Protein AF-A0A841I0E8-F1 (afdb_monomer)

Sequence (229 aa):
MRTLATLFALLASLALAADLPSVRSLGFAPGGRYYAFEAYGHYDGSGFPFSAYHVVDVDRNAYVARLERGGQDWAQRSLQAVRAQTAREIAPVLARYRISGQQPGLRVYRQLPSPFADQPPGLQRVRASVRGQGLEVRLTPTSVPAAPCTFPETEMIPPGHTVRGLHLSAGGRTLQRDAQLPRWRNCAFGYRLEEVRVYGDRVAVLLRVYLPGFEGADRLPMVVTGRWR

Organism: NCBI:txid521158

Secondary structure (DSSP, 8-state):
---------------------EEEEEEEPGGGSEEEEEEEEE-TTT--EEEEEEEEETTTTEEEEEEEEESGGGTTS-HHHHHHHHHHHHHHHHHHTT--SS---EEEEE-PPPTT--SPPS-EEEEEEETTEEEEEEEEEEE-S-----TTTTTTSPTT---EEEEEEETTEEEEE-SS--GGGTT--EEEEEEEEEETTEEEEEEEEEE--SSS-EEEEEEEEEE--

Structure (mmCIF, N/CA/C/O backbone):
data_AF-A0A841I0E8-F1
#
_entry.id   AF-A0A841I0E8-F1
#
loop_
_atom_site.group_PDB
_atom_site.id
_atom_site.type_symbol
_atom_site.label_atom_id
_atom_site.label_alt_id
_atom_site.label_comp_id
_atom_site.label_asym_id
_atom_site.label_entity_id
_atom_site.label_seq_id
_atom_site.pdbx_PDB_ins_code
_atom_site.Cartn_x
_atom_site.Cartn_y
_atom_site.Cartn_z
_atom_site.occupancy
_atom_site.B_iso_or_equiv
_atom_site.auth_seq_id
_atom_site.auth_comp_id
_atom_site.auth_asym_id
_atom_site.auth_atom_id
_atom_site.pdbx_PDB_model_num
ATOM 1 N N . MET A 1 1 ? 40.222 33.335 -35.161 1.00 46.91 1 MET A N 1
ATOM 2 C CA . MET A 1 1 ? 38.996 32.502 -35.157 1.00 46.91 1 MET A CA 1
ATOM 3 C C . MET A 1 1 ? 39.338 31.139 -34.575 1.00 46.91 1 MET A C 1
ATOM 5 O O . MET A 1 1 ? 40.371 30.610 -34.956 1.00 46.91 1 MET A O 1
ATOM 9 N N . ARG A 1 2 ? 38.436 30.583 -33.750 1.00 49.56 2 ARG A N 1
ATOM 10 C CA . ARG A 1 2 ? 38.381 29.188 -33.255 1.00 49.56 2 ARG A CA 1
ATOM 11 C C . ARG A 1 2 ? 39.130 28.850 -31.960 1.00 49.56 2 ARG A C 1
ATOM 13 O O . ARG A 1 2 ? 40.100 28.112 -31.980 1.00 49.56 2 ARG A O 1
ATOM 20 N N . THR A 1 3 ? 38.536 29.243 -30.838 1.00 48.81 3 THR A N 1
ATOM 21 C CA . THR A 1 3 ? 38.559 28.458 -29.589 1.00 48.81 3 THR A CA 1
ATOM 22 C C . THR A 1 3 ? 37.215 28.613 -28.866 1.00 48.81 3 THR A C 1
ATOM 24 O O . THR A 1 3 ? 37.110 29.222 -27.812 1.00 48.81 3 THR A O 1
ATOM 27 N N . LEU A 1 4 ? 36.149 28.072 -29.462 1.00 55.34 4 LEU A N 1
ATOM 28 C CA . LEU A 1 4 ? 34.946 27.671 -28.725 1.00 55.34 4 LEU A CA 1
ATOM 29 C C . LEU A 1 4 ? 34.742 26.183 -29.013 1.00 55.34 4 LEU A C 1
ATOM 31 O O . LEU A 1 4 ? 34.115 25.816 -30.002 1.00 55.34 4 LEU A O 1
ATOM 35 N N . ALA A 1 5 ? 35.339 25.336 -28.182 1.00 53.09 5 ALA A N 1
ATOM 36 C CA . ALA A 1 5 ? 35.063 23.908 -28.155 1.00 53.09 5 ALA A CA 1
ATOM 37 C C . ALA A 1 5 ? 34.427 23.588 -26.797 1.00 53.09 5 ALA A C 1
ATOM 39 O O . ALA A 1 5 ? 35.104 23.330 -25.810 1.00 53.09 5 ALA A O 1
ATOM 40 N N . THR A 1 6 ? 33.101 23.737 -26.778 1.00 56.88 6 THR A N 1
ATOM 41 C CA . THR A 1 6 ? 32.167 22.780 -26.170 1.00 56.88 6 THR A CA 1
ATOM 42 C C . THR A 1 6 ? 32.494 22.286 -24.757 1.00 56.88 6 THR A C 1
ATOM 44 O O . THR A 1 6 ? 32.926 21.157 -24.539 1.00 56.88 6 THR A O 1
ATOM 47 N N . LEU A 1 7 ? 32.134 23.109 -23.770 1.00 54.44 7 LEU A N 1
ATOM 48 C CA . LEU A 1 7 ? 31.818 22.660 -22.415 1.00 54.44 7 LEU A CA 1
ATOM 49 C C . LEU A 1 7 ? 30.420 22.003 -22.430 1.00 54.44 7 LEU A C 1
ATOM 51 O O . LEU A 1 7 ? 29.418 22.648 -22.137 1.00 54.44 7 LEU A O 1
ATOM 55 N N . PHE A 1 8 ? 30.327 20.741 -22.850 1.00 55.38 8 PHE A N 1
ATOM 56 C CA . PHE A 1 8 ? 29.088 19.955 -22.754 1.00 55.38 8 PHE A CA 1
ATOM 57 C C . PHE A 1 8 ? 29.426 18.515 -22.362 1.00 55.38 8 PHE A C 1
ATOM 59 O O . PHE A 1 8 ? 29.281 17.582 -23.145 1.00 55.38 8 PHE A O 1
ATOM 66 N N . ALA A 1 9 ? 29.958 18.343 -21.153 1.00 51.97 9 ALA A N 1
ATOM 67 C CA . ALA A 1 9 ? 30.257 17.033 -20.595 1.00 51.97 9 ALA A CA 1
ATOM 68 C C . ALA A 1 9 ? 29.531 16.854 -19.255 1.00 51.97 9 ALA A C 1
ATOM 70 O O . ALA A 1 9 ? 29.849 17.505 -18.266 1.00 51.97 9 ALA A O 1
ATOM 71 N N . LEU A 1 10 ? 28.557 15.942 -19.291 1.00 49.91 10 LEU A N 1
ATOM 72 C CA . LEU A 1 10 ? 28.004 15.161 -18.186 1.00 49.91 10 LEU A CA 1
ATOM 73 C C . LEU A 1 10 ? 27.378 15.921 -17.005 1.00 49.91 10 LEU A C 1
ATOM 75 O O . LEU A 1 10 ? 27.845 15.863 -15.873 1.00 49.91 10 LEU A O 1
ATOM 79 N N . LEU A 1 11 ? 26.170 16.436 -17.230 1.00 44.44 11 LEU A N 1
ATOM 80 C CA . LEU A 1 11 ? 25.091 16.237 -16.257 1.00 44.44 11 LEU A CA 1
ATOM 81 C C . LEU A 1 11 ? 24.450 14.873 -16.548 1.00 44.44 11 LEU A C 1
ATOM 83 O O . LEU A 1 11 ? 23.337 14.791 -17.063 1.00 44.44 11 LEU A O 1
ATOM 87 N N . ALA A 1 12 ? 25.181 13.788 -16.265 1.00 46.69 12 ALA A N 1
ATOM 88 C CA . ALA A 1 12 ? 24.538 12.500 -16.055 1.00 46.69 12 ALA A CA 1
ATOM 89 C C . ALA A 1 12 ? 23.692 12.684 -14.796 1.00 46.69 12 ALA A C 1
ATOM 91 O O . ALA A 1 12 ? 24.201 12.676 -13.676 1.00 46.69 12 ALA A O 1
ATOM 92 N N . SER A 1 13 ? 22.408 12.977 -14.987 1.00 46.06 13 SER A N 1
ATOM 93 C CA . SER A 1 13 ? 21.452 12.816 -13.908 1.00 46.06 13 SER A CA 1
ATOM 94 C C . SER A 1 13 ? 21.625 11.377 -13.443 1.00 46.06 13 SER A C 1
ATOM 96 O O . SER A 1 13 ? 21.487 10.450 -14.237 1.00 46.06 13 SER A O 1
ATOM 98 N N . LEU A 1 14 ? 22.001 11.196 -12.177 1.00 46.53 14 LEU A N 1
ATOM 99 C CA . LEU A 1 14 ? 21.776 9.941 -11.479 1.00 46.53 14 LEU A CA 1
ATOM 100 C C . LEU A 1 14 ? 20.256 9.767 -11.474 1.00 46.53 14 LEU A C 1
ATOM 102 O O . LEU A 1 14 ? 19.566 10.215 -10.557 1.00 46.53 14 LEU A O 1
ATOM 106 N N . ALA A 1 15 ? 19.720 9.261 -12.581 1.00 49.47 15 ALA A N 1
ATOM 107 C CA . ALA A 1 15 ? 18.354 8.818 -12.660 1.00 49.47 15 ALA A CA 1
ATOM 108 C C . ALA A 1 15 ? 18.298 7.634 -11.702 1.00 49.47 15 ALA A C 1
ATOM 110 O O . ALA A 1 15 ? 18.772 6.550 -12.009 1.00 49.47 15 ALA A O 1
ATOM 111 N N . LEU A 1 16 ? 17.821 7.900 -10.487 1.00 55.78 16 LEU A N 1
ATOM 112 C CA . LEU A 1 16 ? 17.432 6.874 -9.532 1.00 55.78 16 LEU A CA 1
ATOM 113 C C . LEU A 1 16 ? 16.164 6.244 -10.092 1.00 55.78 16 LEU A C 1
ATOM 115 O O . LEU A 1 16 ? 15.046 6.629 -9.728 1.00 55.78 16 LEU A O 1
ATOM 119 N N . ALA A 1 17 ? 16.349 5.381 -11.074 1.00 62.41 17 ALA A N 1
ATOM 120 C CA . ALA A 1 17 ? 15.291 4.610 -11.659 1.00 62.41 17 ALA A CA 1
ATOM 121 C C . ALA A 1 17 ? 15.102 3.438 -10.686 1.00 62.41 17 ALA A C 1
ATOM 123 O O . ALA A 1 17 ? 15.961 2.611 -10.464 1.00 62.41 17 ALA A O 1
ATOM 124 N N . ALA A 1 18 ? 14.064 3.507 -9.875 1.00 85.06 18 ALA A N 1
ATOM 125 C CA . ALA A 1 18 ? 13.721 2.434 -8.958 1.00 85.06 18 ALA A CA 1
ATOM 126 C C . ALA A 1 18 ? 12.213 2.331 -8.999 1.00 85.06 18 ALA A C 1
ATOM 128 O O . ALA A 1 18 ? 11.536 3.351 -9.212 1.00 85.06 18 ALA A O 1
ATOM 129 N N . ASP A 1 19 ? 11.668 1.143 -8.767 1.00 91.12 19 ASP A N 1
ATOM 130 C CA . ASP A 1 19 ? 10.233 0.962 -8.844 1.00 91.12 19 ASP A CA 1
ATOM 131 C C . ASP A 1 19 ? 9.550 1.828 -7.788 1.00 91.12 19 ASP A C 1
ATOM 133 O O . ASP A 1 19 ? 9.591 1.580 -6.577 1.00 91.12 19 ASP A O 1
ATOM 137 N N . LEU A 1 20 ? 8.868 2.869 -8.269 1.00 92.94 20 LEU A N 1
ATOM 138 C CA . LEU A 1 20 ? 8.115 3.804 -7.447 1.00 92.94 20 LEU A CA 1
ATOM 139 C C . LEU A 1 20 ? 6.675 3.948 -7.959 1.00 92.94 20 LEU A C 1
ATOM 141 O O . LEU A 1 20 ? 6.290 5.006 -8.468 1.00 92.94 20 LEU A O 1
ATOM 145 N N . PRO A 1 21 ? 5.836 2.902 -7.810 1.00 95.00 21 PRO A N 1
ATOM 146 C CA . PRO A 1 21 ? 4.471 2.917 -8.322 1.00 95.00 21 PRO A CA 1
ATOM 147 C C . PRO A 1 21 ? 3.664 4.082 -7.741 1.00 95.00 21 PRO A C 1
ATOM 149 O O . PRO A 1 21 ? 3.643 4.291 -6.527 1.00 95.00 21 PRO A O 1
ATOM 152 N N . SER A 1 22 ? 2.915 4.804 -8.565 1.00 96.44 22 SER A N 1
ATOM 153 C CA . SER A 1 22 ? 1.874 5.705 -8.066 1.00 96.44 22 SER A CA 1
ATOM 154 C C . SER A 1 22 ? 0.743 4.903 -7.425 1.00 96.44 22 SER A C 1
ATOM 156 O O . SER A 1 22 ? 0.406 3.820 -7.898 1.00 96.44 22 SER A O 1
ATOM 158 N N . VAL A 1 23 ? 0.127 5.440 -6.368 1.00 97.69 23 VAL A N 1
ATOM 159 C CA . VAL A 1 23 ? -1.006 4.796 -5.688 1.00 97.69 23 VAL A CA 1
ATOM 160 C C . VAL A 1 23 ? -2.263 5.648 -5.792 1.00 97.69 23 VAL A C 1
ATOM 162 O O . VAL A 1 23 ? -2.266 6.843 -5.486 1.00 97.69 23 VAL A O 1
ATOM 165 N N . ARG A 1 24 ? -3.369 5.004 -6.165 1.00 97.75 24 ARG A N 1
ATOM 166 C CA . ARG A 1 24 ? -4.717 5.564 -6.101 1.00 97.75 24 ARG A CA 1
ATOM 167 C C . ARG A 1 24 ? -5.566 4.737 -5.147 1.00 97.75 24 ARG A C 1
ATOM 169 O O . ARG A 1 24 ? -5.889 3.589 -5.427 1.00 97.75 24 ARG A O 1
ATOM 176 N N . SER A 1 25 ? -5.978 5.338 -4.035 1.00 97.94 25 SER A N 1
ATOM 177 C CA . SER A 1 25 ? -6.990 4.741 -3.161 1.00 97.94 25 SER A CA 1
ATOM 178 C C . SER A 1 25 ? -8.347 4.694 -3.872 1.00 97.94 25 SER A C 1
ATOM 180 O O . SER A 1 25 ? -8.790 5.705 -4.420 1.00 97.94 25 SER A O 1
ATOM 182 N N . LEU A 1 26 ? -9.010 3.536 -3.842 1.00 98.44 26 LEU A N 1
ATOM 183 C CA . LEU A 1 26 ? -10.404 3.373 -4.272 1.00 98.44 26 LEU A CA 1
ATOM 184 C C . LEU A 1 26 ? -11.389 3.531 -3.102 1.00 98.44 26 LEU A C 1
ATOM 186 O O . LEU A 1 26 ? -12.600 3.541 -3.313 1.00 98.44 26 LEU A O 1
ATOM 190 N N . GLY A 1 27 ? -10.881 3.665 -1.876 1.00 98.38 27 GLY A N 1
ATOM 191 C CA . GLY A 1 27 ? -11.688 3.782 -0.671 1.00 98.38 27 GLY A CA 1
ATOM 192 C C . GLY A 1 27 ? -12.170 2.439 -0.125 1.00 98.38 27 GLY A C 1
ATOM 193 O O . GLY A 1 27 ? -11.608 1.376 -0.396 1.00 98.38 27 GLY A O 1
ATOM 194 N N . PHE A 1 28 ? -13.202 2.520 0.705 1.00 98.81 28 PHE A N 1
ATOM 195 C CA . PHE A 1 28 ? -13.777 1.415 1.453 1.00 98.81 28 PHE A CA 1
ATOM 196 C C . PHE A 1 28 ? -15.053 0.889 0.790 1.00 98.81 28 PHE A C 1
ATOM 198 O O . PHE A 1 28 ? -15.687 1.561 -0.020 1.00 98.81 28 PHE A O 1
ATOM 205 N N . ALA A 1 29 ? -15.462 -0.313 1.176 1.00 98.56 29 ALA A N 1
ATOM 206 C CA . ALA A 1 29 ? -16.832 -0.771 0.992 1.00 98.56 29 ALA A CA 1
ATOM 207 C C . ALA A 1 29 ? -17.757 -0.122 2.043 1.00 98.56 29 ALA A C 1
ATOM 209 O O . ALA A 1 29 ? -17.281 0.277 3.114 1.00 98.56 29 ALA A O 1
ATOM 210 N N . PRO A 1 30 ? -19.084 -0.066 1.815 1.00 97.94 30 PRO A N 1
ATOM 211 C CA . PRO A 1 30 ? -20.042 0.303 2.855 1.00 97.94 30 PRO A CA 1
ATOM 212 C C . PRO A 1 30 ? -19.810 -0.497 4.145 1.00 97.94 30 PRO A C 1
ATOM 214 O O . PRO A 1 30 ? -19.636 -1.715 4.107 1.00 97.94 30 PRO A O 1
ATOM 217 N N . GLY A 1 31 ? -19.763 0.193 5.286 1.00 96.06 31 GLY A N 1
ATOM 218 C CA . GLY A 1 31 ? -19.450 -0.415 6.586 1.00 96.06 31 GLY A CA 1
ATOM 219 C C . GLY A 1 31 ? -17.964 -0.724 6.830 1.00 96.06 31 GLY A C 1
ATOM 220 O O . GLY A 1 31 ? -17.614 -1.162 7.919 1.00 96.06 31 GLY A O 1
ATOM 221 N N . GLY A 1 32 ? -17.072 -0.478 5.864 1.00 98.00 32 GLY A N 1
ATOM 222 C CA . GLY A 1 32 ? -15.620 -0.518 6.069 1.00 98.00 32 GLY A CA 1
ATOM 223 C C . GLY A 1 32 ? -14.981 -1.906 6.066 1.00 98.00 32 GLY A C 1
ATOM 224 O O . GLY A 1 32 ? -13.792 -2.008 6.343 1.00 98.00 32 GLY A O 1
ATOM 225 N N . ARG A 1 33 ? -15.728 -2.973 5.749 1.00 98.25 33 ARG A N 1
ATOM 226 C CA . ARG A 1 33 ? -15.204 -4.353 5.762 1.00 98.25 33 ARG A CA 1
ATOM 227 C C . ARG A 1 33 ? -14.075 -4.583 4.755 1.00 98.25 33 ARG A C 1
ATOM 229 O O . ARG A 1 33 ? -13.172 -5.367 5.027 1.00 98.25 33 ARG A O 1
ATOM 236 N N . TYR A 1 34 ? -14.132 -3.913 3.608 1.00 98.88 34 TYR A N 1
ATOM 237 C CA . TYR A 1 34 ? -13.109 -4.008 2.572 1.00 98.88 34 TYR A CA 1
ATOM 238 C C . TYR A 1 34 ? -12.529 -2.635 2.255 1.00 98.88 34 TYR A C 1
ATOM 240 O O . TYR A 1 34 ? -13.233 -1.629 2.344 1.00 98.88 34 TYR A O 1
ATOM 248 N N . TYR A 1 35 ? -11.262 -2.615 1.860 1.00 98.88 35 TYR A N 1
ATOM 249 C CA . TYR A 1 35 ? -10.559 -1.455 1.324 1.00 98.88 35 TYR A CA 1
ATOM 250 C C . TYR A 1 35 ? -9.866 -1.849 0.023 1.00 98.88 35 TYR A C 1
ATOM 252 O O . TYR A 1 35 ? -9.417 -2.989 -0.115 1.00 98.88 35 TYR A O 1
ATOM 260 N N . ALA A 1 36 ? -9.766 -0.921 -0.923 1.00 98.81 36 ALA A N 1
ATOM 261 C CA . ALA A 1 36 ? -9.083 -1.172 -2.180 1.00 98.81 36 ALA A CA 1
ATOM 262 C C . ALA A 1 36 ? -8.190 -0.009 -2.612 1.00 98.81 36 ALA A C 1
ATOM 264 O O . ALA A 1 36 ? -8.452 1.164 -2.328 1.00 98.81 36 ALA A O 1
ATOM 265 N N . PHE A 1 37 ? -7.135 -0.352 -3.343 1.00 98.81 37 PHE A N 1
ATOM 266 C CA . PHE A 1 37 ? -6.245 0.604 -3.987 1.00 98.81 37 PHE A CA 1
ATOM 267 C C . PHE A 1 37 ? -5.699 0.034 -5.301 1.00 98.81 37 PHE A C 1
ATOM 269 O O . PHE A 1 37 ? -5.700 -1.177 -5.520 1.00 98.81 37 PHE A O 1
ATOM 276 N N . GLU A 1 38 ? -5.252 0.934 -6.166 1.00 98.75 38 GLU A N 1
ATOM 277 C CA . GLU A 1 38 ? -4.510 0.645 -7.386 1.00 98.75 38 GLU A CA 1
ATOM 278 C C . GLU A 1 38 ? -3.073 1.144 -7.205 1.00 98.75 38 GLU A C 1
ATOM 280 O O . GLU A 1 38 ? -2.877 2.287 -6.785 1.00 98.75 38 GLU A O 1
ATOM 285 N N . ALA A 1 39 ? -2.092 0.317 -7.547 1.00 98.38 39 ALA A N 1
ATOM 286 C CA . ALA A 1 39 ? -0.709 0.703 -7.786 1.00 98.38 39 ALA A CA 1
ATOM 287 C C . ALA A 1 39 ? -0.444 0.672 -9.296 1.00 98.38 39 ALA A C 1
ATOM 289 O O . ALA A 1 39 ? -0.868 -0.258 -9.974 1.00 98.38 39 ALA A O 1
ATOM 290 N N . TYR A 1 40 ? 0.208 1.684 -9.854 1.00 98.44 40 TYR A N 1
ATOM 291 C CA . TYR A 1 40 ? 0.447 1.754 -11.296 1.00 98.44 40 TYR A CA 1
ATOM 292 C C . TYR A 1 40 ? 1.688 2.581 -11.612 1.00 98.44 40 TYR A C 1
ATOM 294 O O . TYR A 1 40 ? 2.066 3.472 -10.849 1.00 98.44 40 TYR A O 1
ATOM 302 N N . GLY A 1 41 ? 2.293 2.334 -12.764 1.00 96.88 41 GLY A N 1
ATOM 303 C CA . GLY A 1 41 ? 3.497 3.037 -13.183 1.00 96.88 41 GLY A CA 1
ATOM 304 C C . GLY A 1 41 ? 4.168 2.340 -14.351 1.00 96.88 41 GLY A C 1
ATOM 305 O O . GLY A 1 41 ? 3.511 1.638 -15.117 1.00 96.88 41 GLY A O 1
ATOM 306 N N . HIS A 1 42 ? 5.470 2.546 -14.465 1.00 95.06 42 HIS A N 1
ATOM 307 C CA . HIS A 1 42 ? 6.331 1.783 -15.355 1.00 95.06 42 HIS A CA 1
ATOM 308 C C . HIS A 1 42 ? 7.344 1.051 -14.487 1.00 95.06 42 HIS A C 1
ATOM 310 O O . HIS A 1 42 ? 7.759 1.618 -13.475 1.00 95.06 42 HIS A O 1
ATOM 316 N N . TYR A 1 43 ? 7.689 -0.178 -14.861 1.00 91.69 43 TYR A N 1
ATOM 317 C CA . TYR A 1 43 ? 8.795 -0.864 -14.217 1.00 91.69 43 TYR A CA 1
ATOM 318 C C . TYR A 1 43 ? 10.094 -0.149 -14.538 1.00 91.69 43 TYR A C 1
ATOM 320 O O . TYR A 1 43 ? 10.322 0.289 -15.673 1.00 91.69 43 TYR A O 1
ATOM 328 N N . ASP A 1 44 ? 10.936 -0.087 -13.530 1.00 85.19 44 ASP A N 1
ATOM 329 C CA . ASP A 1 44 ? 12.306 0.338 -13.646 1.00 85.19 44 ASP A CA 1
ATOM 330 C C . ASP A 1 44 ? 13.098 -0.514 -14.660 1.00 85.19 44 ASP A C 1
ATOM 332 O O . ASP A 1 44 ? 12.753 -1.668 -14.942 1.00 85.19 44 ASP A O 1
ATOM 336 N N . GLY A 1 45 ? 14.116 0.091 -15.278 1.00 84.69 45 GLY A N 1
ATOM 337 C CA . GLY A 1 45 ? 14.987 -0.489 -16.305 1.00 84.69 45 GLY A CA 1
ATOM 338 C C . GLY A 1 45 ? 14.308 -0.757 -17.657 1.00 84.69 45 GLY A C 1
ATOM 339 O O . GLY A 1 45 ? 14.808 -0.358 -18.705 1.00 84.69 45 GLY A O 1
ATOM 340 N N . SER A 1 46 ? 13.143 -1.413 -17.663 1.00 88.25 46 SER A N 1
ATOM 341 C CA . SER A 1 46 ? 12.406 -1.769 -18.886 1.00 88.25 46 SER A CA 1
ATOM 342 C C . SER A 1 46 ? 11.507 -0.651 -19.416 1.00 88.25 46 SER A C 1
ATOM 344 O O . SER A 1 46 ? 11.212 -0.604 -20.611 1.00 88.25 46 SER A O 1
ATOM 346 N N . GLY A 1 47 ? 11.008 0.215 -18.529 1.00 91.69 47 GLY A N 1
ATOM 347 C CA . GLY A 1 47 ? 9.988 1.206 -18.861 1.00 91.69 47 GLY A CA 1
ATOM 348 C C . GLY A 1 47 ? 8.622 0.601 -19.204 1.00 91.69 47 GLY A C 1
ATOM 349 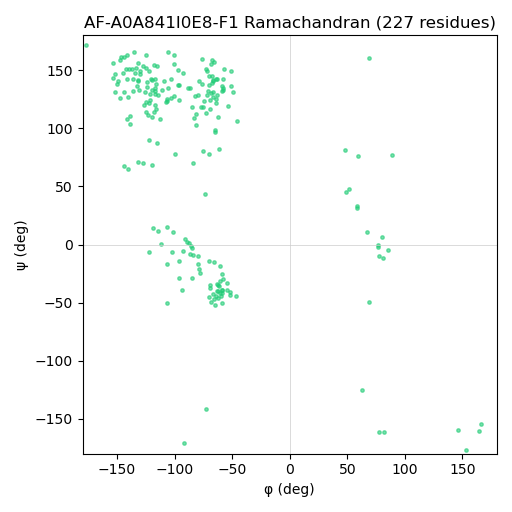O O . GLY A 1 47 ? 7.748 1.319 -19.692 1.00 91.69 47 GLY A O 1
ATOM 350 N N . PHE A 1 48 ? 8.396 -0.698 -18.970 1.00 95.94 48 PHE A N 1
ATOM 35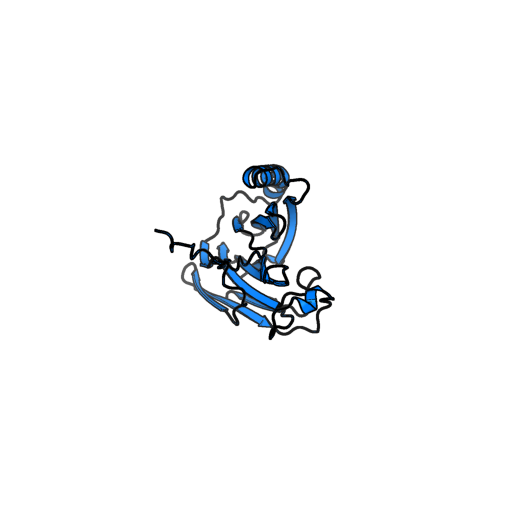1 C CA . PHE A 1 48 ? 7.129 -1.339 -19.315 1.00 95.94 48 PHE A CA 1
ATOM 352 C C . PHE A 1 48 ? 5.998 -0.884 -18.384 1.00 95.94 48 PHE A C 1
ATOM 354 O O . PHE A 1 48 ? 6.163 -0.899 -17.163 1.00 95.94 48 PHE A O 1
ATOM 361 N N . PRO A 1 49 ? 4.824 -0.504 -18.917 1.00 98.00 49 PRO A N 1
ATOM 362 C CA . PRO A 1 49 ? 3.710 -0.034 -18.101 1.00 98.00 49 PRO A CA 1
ATOM 363 C C . PRO A 1 49 ? 3.062 -1.175 -17.311 1.00 98.00 49 PRO A C 1
ATOM 365 O O . PRO A 1 49 ? 2.960 -2.300 -17.801 1.00 98.00 49 PRO A O 1
ATOM 368 N N . PHE A 1 50 ? 2.523 -0.866 -16.132 1.00 98.38 50 PHE A N 1
ATOM 369 C CA . PHE A 1 50 ? 1.702 -1.794 -15.353 1.00 98.38 50 PHE A CA 1
ATOM 370 C C . PHE A 1 50 ? 0.592 -1.095 -14.552 1.00 98.38 50 PHE A C 1
ATOM 372 O O . PHE A 1 50 ? 0.617 0.112 -14.284 1.00 98.38 50 PHE A O 1
ATOM 379 N N . SER A 1 51 ? -0.406 -1.883 -14.153 1.00 98.69 51 SER A N 1
ATOM 380 C CA . SER A 1 51 ? -1.479 -1.509 -13.231 1.00 98.69 51 SER A CA 1
ATOM 381 C C . SER A 1 51 ? -1.899 -2.726 -12.412 1.00 98.69 51 SER A C 1
ATOM 383 O O . SER A 1 51 ? -2.256 -3.762 -12.977 1.00 98.69 51 SER A O 1
ATOM 385 N N . ALA A 1 52 ? -1.882 -2.574 -11.091 1.00 98.62 52 ALA A N 1
ATOM 386 C CA . ALA A 1 52 ? -2.179 -3.594 -10.100 1.00 98.62 52 ALA A CA 1
ATOM 387 C C . ALA A 1 52 ? -3.283 -3.115 -9.150 1.00 98.62 52 ALA A C 1
ATOM 389 O O . ALA A 1 52 ? -3.154 -2.089 -8.485 1.00 98.62 52 ALA A O 1
ATOM 390 N N . TYR A 1 53 ? -4.379 -3.861 -9.063 1.00 98.81 53 TYR A N 1
ATOM 391 C CA . TYR A 1 53 ? -5.463 -3.622 -8.118 1.00 98.81 53 TYR A CA 1
ATOM 392 C C . TYR A 1 53 ? -5.388 -4.605 -6.962 1.00 98.81 53 TYR A C 1
ATOM 394 O O . TYR A 1 53 ? -5.139 -5.799 -7.143 1.00 98.81 53 TYR A O 1
ATOM 402 N N . HIS A 1 54 ? -5.701 -4.105 -5.772 1.00 98.75 54 HIS A N 1
ATOM 403 C CA . HIS A 1 54 ? -5.728 -4.887 -4.549 1.00 98.75 54 HIS A CA 1
ATOM 404 C C . HIS A 1 54 ? -7.017 -4.623 -3.776 1.00 98.75 54 HIS A C 1
ATOM 406 O O . HIS A 1 54 ? -7.417 -3.471 -3.602 1.00 98.75 54 HIS A O 1
ATOM 412 N N . VAL A 1 55 ? -7.630 -5.691 -3.264 1.00 98.81 55 VAL A N 1
ATOM 413 C CA . VAL A 1 55 ? -8.747 -5.631 -2.314 1.00 98.81 55 VAL A CA 1
ATOM 414 C C . VAL A 1 55 ? -8.329 -6.328 -1.029 1.00 98.81 55 VAL A C 1
ATOM 416 O O . VAL A 1 55 ? -7.785 -7.433 -1.067 1.00 98.81 55 VAL A O 1
ATOM 419 N N . VAL A 1 56 ? -8.592 -5.689 0.105 1.00 98.81 56 VAL A N 1
ATOM 420 C CA . VAL A 1 56 ? -8.163 -6.129 1.434 1.00 98.81 56 VAL A CA 1
ATOM 421 C C . VAL A 1 56 ? -9.370 -6.233 2.356 1.00 98.81 56 VAL A C 1
ATOM 423 O O . VAL A 1 56 ? -10.176 -5.307 2.419 1.00 98.81 56 VAL A O 1
ATOM 426 N N . ASP A 1 57 ? -9.499 -7.357 3.058 1.00 98.81 57 ASP A N 1
ATOM 427 C CA . ASP A 1 57 ? -10.374 -7.499 4.224 1.00 98.81 57 ASP A CA 1
ATOM 428 C C . ASP A 1 57 ? -9.739 -6.732 5.384 1.00 98.81 57 ASP A C 1
ATOM 430 O O . ASP A 1 57 ? -8.644 -7.065 5.848 1.00 98.81 57 ASP A O 1
ATOM 434 N N . VAL A 1 58 ? -10.415 -5.662 5.800 1.00 98.81 58 VAL A N 1
ATOM 435 C CA . VAL A 1 58 ? -9.858 -4.660 6.705 1.00 98.81 58 VAL A CA 1
ATOM 436 C C . VAL A 1 58 ? -9.590 -5.255 8.077 1.00 98.81 58 VAL A C 1
ATOM 438 O O . VAL A 1 58 ? -8.506 -5.055 8.616 1.00 98.81 58 VAL A O 1
ATOM 441 N N . ASP A 1 59 ? -10.552 -6.001 8.621 1.00 98.19 59 ASP A N 1
ATOM 442 C CA . ASP A 1 59 ? -10.459 -6.581 9.963 1.00 98.19 59 ASP A CA 1
ATOM 443 C C . ASP A 1 59 ? -9.416 -7.698 10.027 1.00 98.19 59 ASP A C 1
ATOM 445 O O . ASP A 1 59 ? -8.730 -7.843 11.037 1.00 98.19 59 ASP A O 1
ATOM 449 N N . ARG A 1 60 ? -9.277 -8.472 8.944 1.00 98.38 60 ARG A N 1
ATOM 450 C CA . ARG A 1 60 ? -8.291 -9.556 8.857 1.00 98.38 60 ARG A CA 1
ATOM 451 C C . ARG A 1 60 ? -6.897 -9.094 8.448 1.00 98.38 60 ARG A C 1
ATOM 453 O O . ARG A 1 60 ? -5.982 -9.912 8.478 1.00 98.38 60 ARG A O 1
ATOM 460 N N . ASN A 1 61 ? -6.740 -7.835 8.035 1.00 98.44 61 ASN A N 1
ATOM 461 C CA . ASN A 1 61 ? -5.499 -7.317 7.458 1.00 98.44 61 ASN A CA 1
ATOM 462 C C . ASN A 1 61 ? -4.951 -8.232 6.343 1.00 98.44 61 ASN A C 1
ATOM 464 O O . ASN A 1 61 ? -3.775 -8.593 6.320 1.00 98.44 61 ASN A O 1
ATOM 468 N N . ALA A 1 62 ? -5.838 -8.673 5.444 1.00 98.31 62 ALA A N 1
ATOM 469 C CA . ALA A 1 62 ? -5.532 -9.714 4.468 1.00 98.31 62 ALA A CA 1
ATOM 470 C C . ALA A 1 62 ? -6.049 -9.358 3.076 1.00 98.31 62 ALA A C 1
ATOM 472 O O . ALA A 1 62 ? -7.208 -8.990 2.893 1.00 98.31 62 ALA A O 1
ATOM 473 N N . TYR A 1 63 ? -5.192 -9.513 2.070 1.00 98.00 63 TYR A N 1
ATOM 474 C CA . TYR A 1 63 ? -5.584 -9.344 0.676 1.00 98.00 63 TYR A CA 1
ATOM 475 C C . TYR A 1 63 ? -6.523 -10.479 0.258 1.00 98.00 63 TYR A C 1
ATOM 477 O O . TYR A 1 63 ? -6.165 -11.650 0.362 1.00 98.00 63 TYR A O 1
ATOM 485 N N . VAL A 1 64 ? -7.705 -10.122 -0.238 1.00 98.56 64 VAL A N 1
ATOM 486 C CA . VAL A 1 64 ? -8.746 -11.065 -0.682 1.00 98.56 64 VAL A CA 1
ATOM 487 C C . VAL A 1 64 ? -8.884 -11.129 -2.199 1.00 98.56 64 VAL A C 1
ATOM 489 O O . VAL A 1 64 ? -9.444 -12.088 -2.718 1.00 98.56 64 VAL A O 1
ATOM 492 N N . ALA A 1 65 ? -8.353 -10.137 -2.915 1.00 98.50 65 ALA A N 1
ATOM 493 C CA . ALA A 1 65 ? -8.218 -10.179 -4.362 1.00 98.50 65 ALA A CA 1
ATOM 494 C C . ALA A 1 65 ? -7.033 -9.332 -4.828 1.00 98.50 65 ALA A C 1
ATOM 496 O O . ALA A 1 65 ? -6.718 -8.295 -4.234 1.00 98.50 65 ALA A O 1
ATOM 497 N N . ARG A 1 66 ? -6.392 -9.779 -5.909 1.00 98.19 66 ARG A N 1
ATOM 498 C CA . ARG A 1 66 ? -5.346 -9.050 -6.626 1.00 98.19 66 ARG A CA 1
ATOM 499 C C . ARG A 1 66 ? -5.520 -9.273 -8.125 1.00 98.19 66 ARG A C 1
ATOM 501 O O . ARG A 1 66 ? -5.875 -10.378 -8.528 1.00 98.19 66 ARG A O 1
ATOM 508 N N . LEU A 1 67 ? -5.267 -8.245 -8.923 1.00 98.56 67 LEU A N 1
ATOM 509 C CA . LEU A 1 67 ? -5.164 -8.353 -10.377 1.00 98.56 67 LEU A CA 1
ATOM 510 C C . LEU A 1 67 ? -4.093 -7.394 -10.864 1.00 98.56 67 LEU A C 1
ATOM 512 O O . LEU A 1 67 ? -4.143 -6.219 -10.517 1.00 98.56 67 LEU A O 1
ATOM 516 N N . GLU A 1 68 ? -3.192 -7.877 -11.705 1.00 98.06 68 GLU A N 1
ATOM 517 C CA . GLU A 1 68 ? -2.153 -7.067 -12.326 1.00 98.06 68 GLU A CA 1
ATOM 518 C C . GLU A 1 68 ? -2.103 -7.333 -13.830 1.00 98.06 68 GLU A C 1
ATOM 520 O O . GLU A 1 68 ? -2.288 -8.469 -14.284 1.00 98.06 68 GLU A O 1
ATOM 525 N N . ARG A 1 69 ? -1.893 -6.269 -14.604 1.00 98.31 69 ARG A N 1
ATOM 526 C CA . ARG A 1 69 ? -1.549 -6.322 -16.030 1.00 98.31 69 ARG A CA 1
ATOM 527 C C . ARG A 1 69 ? -0.407 -5.361 -16.289 1.00 98.31 69 ARG A C 1
ATOM 529 O O . ARG A 1 69 ? -0.350 -4.303 -15.662 1.00 98.31 69 ARG A O 1
ATOM 536 N N . GLY A 1 70 ? 0.443 -5.708 -17.244 1.00 96.81 70 GLY A N 1
ATOM 537 C CA . GLY A 1 70 ? 1.607 -4.918 -17.602 1.00 96.81 70 GLY A CA 1
ATOM 538 C C . GLY A 1 70 ? 2.776 -5.783 -18.040 1.00 96.81 70 GLY A C 1
ATOM 539 O O . GLY A 1 70 ? 2.592 -6.944 -18.406 1.00 96.81 70 GLY A O 1
ATOM 540 N N . GLY A 1 71 ? 3.972 -5.207 -17.975 1.00 95.25 71 GLY A N 1
ATOM 541 C CA . GLY A 1 71 ? 5.211 -5.894 -18.329 1.00 95.25 71 GLY A CA 1
ATOM 542 C C . GLY A 1 71 ? 5.419 -5.991 -19.839 1.00 95.25 71 GLY A C 1
ATOM 543 O O . GLY A 1 71 ? 4.820 -5.245 -20.617 1.00 95.25 71 GLY A O 1
ATOM 544 N N . GLN A 1 72 ? 6.291 -6.910 -20.252 1.00 95.62 72 GLN A N 1
ATOM 545 C CA . GLN A 1 72 ? 6.777 -7.006 -21.631 1.00 95.62 72 GLN A CA 1
ATOM 546 C C . GLN A 1 72 ? 5.658 -7.216 -22.658 1.00 95.62 72 GLN A C 1
ATOM 548 O O . GLN A 1 72 ? 5.661 -6.575 -23.709 1.00 95.62 72 GLN A O 1
ATOM 553 N N . ASP A 1 73 ?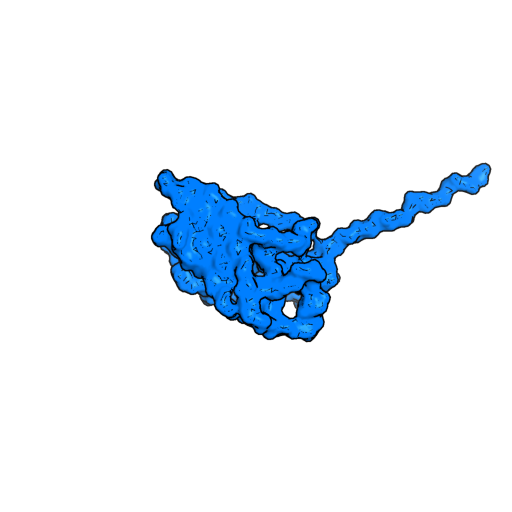 4.652 -8.026 -22.325 1.00 95.44 73 ASP A N 1
ATOM 554 C CA . ASP A 1 73 ? 3.489 -8.282 -23.188 1.00 95.44 73 ASP A CA 1
ATOM 555 C C . ASP A 1 73 ? 2.686 -7.005 -23.503 1.00 95.44 73 ASP A C 1
ATOM 557 O O . ASP A 1 73 ? 1.906 -6.953 -24.456 1.00 95.44 73 ASP A O 1
ATOM 561 N N . TRP A 1 74 ? 2.881 -5.953 -22.704 1.00 96.19 74 TRP A N 1
ATOM 562 C CA . TRP A 1 74 ? 2.206 -4.664 -22.814 1.00 96.19 74 T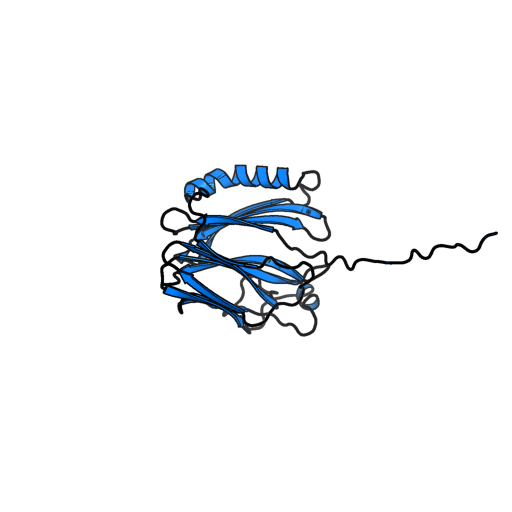RP A CA 1
ATOM 563 C C . TRP A 1 74 ? 3.163 -3.526 -23.187 1.00 96.19 74 TRP A C 1
ATOM 565 O O . TRP A 1 74 ? 2.747 -2.370 -23.156 1.00 96.19 74 TRP A O 1
ATOM 575 N N . ALA A 1 75 ? 4.403 -3.822 -23.592 1.00 94.69 75 ALA A N 1
ATOM 576 C CA . ALA A 1 75 ? 5.435 -2.820 -23.873 1.00 94.69 75 ALA A CA 1
ATOM 577 C C . ALA A 1 75 ? 5.005 -1.749 -24.895 1.00 94.69 75 ALA A C 1
ATOM 579 O O . ALA A 1 75 ? 5.394 -0.593 -24.785 1.00 94.69 75 ALA A O 1
ATOM 580 N N . GLN A 1 76 ? 4.165 -2.116 -25.871 1.00 96.12 76 GLN A N 1
ATOM 581 C CA . GLN A 1 76 ? 3.674 -1.207 -26.921 1.00 96.12 76 GLN A CA 1
ATOM 582 C C . GLN A 1 76 ? 2.403 -0.434 -26.529 1.00 96.12 76 GLN A C 1
ATOM 584 O O . GLN A 1 76 ? 1.825 0.296 -27.337 1.00 96.12 76 GLN A O 1
ATOM 589 N N . ARG A 1 77 ? 1.890 -0.631 -25.312 1.00 97.12 77 ARG A N 1
ATOM 590 C CA . ARG A 1 77 ? 0.657 -0.000 -24.832 1.00 97.12 77 ARG A CA 1
ATOM 591 C C . ARG A 1 77 ? 1.004 1.232 -24.007 1.00 97.12 77 ARG A C 1
ATOM 593 O O . ARG A 1 77 ? 2.013 1.272 -23.320 1.00 97.12 77 ARG A O 1
ATOM 600 N N . SER A 1 78 ? 0.127 2.234 -24.010 1.00 98.06 78 SER A N 1
ATOM 601 C CA . SER A 1 78 ? 0.259 3.337 -23.058 1.00 98.06 78 SER A CA 1
ATOM 602 C C . SER A 1 78 ? -0.128 2.879 -21.650 1.00 98.06 78 SER A C 1
ATOM 604 O O . SER A 1 78 ? -1.019 2.040 -21.479 1.00 98.06 78 SER A O 1
ATOM 606 N N . LEU A 1 79 ? 0.463 3.496 -20.623 1.00 98.19 79 LEU A N 1
ATOM 607 C CA . LEU A 1 79 ? 0.062 3.278 -19.230 1.00 98.19 79 LEU A CA 1
ATOM 608 C C . LEU A 1 79 ? -1.448 3.467 -19.026 1.00 98.19 79 LEU A C 1
ATOM 610 O O . LEU A 1 79 ? -2.092 2.688 -18.327 1.00 98.19 79 LEU A O 1
ATOM 614 N N . GLN A 1 80 ? -2.044 4.475 -19.666 1.00 98.50 80 GLN A N 1
ATOM 615 C CA . GLN A 1 80 ? -3.485 4.709 -19.578 1.00 98.50 80 GLN A CA 1
ATOM 616 C C . GLN A 1 80 ? -4.297 3.537 -20.150 1.00 98.50 80 GLN A C 1
ATOM 618 O O . GLN A 1 80 ? -5.304 3.157 -19.553 1.00 98.50 80 GLN A O 1
ATOM 623 N N . ALA A 1 81 ? -3.854 2.940 -21.261 1.00 98.44 81 ALA A N 1
ATOM 624 C CA . ALA A 1 81 ? -4.511 1.779 -21.854 1.00 98.44 81 ALA A CA 1
ATOM 625 C C . ALA A 1 81 ? -4.413 0.541 -20.950 1.00 98.44 81 ALA A C 1
ATOM 627 O O . ALA A 1 81 ? -5.423 -0.136 -20.754 1.00 98.44 81 ALA A O 1
ATOM 628 N N . VAL A 1 82 ? -3.242 0.287 -20.348 1.00 98.69 82 VAL A N 1
ATOM 629 C CA . VAL A 1 82 ? -3.061 -0.798 -19.365 1.00 98.69 82 VAL A CA 1
ATOM 630 C C . VAL A 1 82 ? -4.000 -0.597 -18.179 1.00 98.69 82 VAL A C 1
ATOM 632 O O . VAL A 1 82 ? -4.781 -1.485 -17.852 1.00 98.69 82 VAL A O 1
ATOM 635 N N . ARG A 1 83 ? -4.014 0.601 -17.584 1.00 98.62 83 ARG A N 1
ATOM 636 C CA . ARG A 1 83 ? -4.892 0.923 -16.448 1.00 98.62 83 ARG A CA 1
ATOM 637 C C . ARG A 1 83 ? -6.371 0.764 -16.779 1.00 98.62 83 ARG A C 1
ATOM 639 O O . ARG A 1 83 ? -7.116 0.210 -15.974 1.00 98.62 83 ARG A O 1
ATOM 646 N N . ALA A 1 84 ? -6.804 1.240 -17.946 1.00 98.62 84 ALA A N 1
ATOM 647 C CA . ALA A 1 84 ? -8.187 1.104 -18.390 1.00 98.62 84 ALA A CA 1
ATOM 648 C C . ALA A 1 84 ? -8.573 -0.368 -18.585 1.00 98.62 84 ALA A C 1
ATOM 650 O O . ALA A 1 84 ? -9.669 -0.773 -18.198 1.00 98.62 84 ALA A O 1
ATOM 651 N N . GLN A 1 85 ? -7.669 -1.180 -19.138 1.00 98.56 85 GLN A N 1
ATOM 652 C CA . GLN A 1 85 ? -7.894 -2.610 -19.286 1.00 98.56 85 GLN A CA 1
ATOM 653 C C . GLN A 1 85 ? -7.994 -3.312 -17.929 1.00 98.56 85 GLN A C 1
ATOM 655 O O . GLN A 1 85 ? -8.997 -3.979 -17.674 1.00 98.56 85 GLN A O 1
ATOM 660 N N . THR A 1 86 ? -7.019 -3.119 -17.037 1.00 98.75 86 THR A N 1
ATOM 661 C CA . THR A 1 86 ? -7.042 -3.733 -15.703 1.00 98.75 86 THR A CA 1
ATOM 662 C C . THR A 1 86 ? -8.286 -3.313 -14.926 1.00 98.75 86 THR A C 1
ATOM 664 O O . THR A 1 86 ? -8.906 -4.146 -14.271 1.00 98.75 86 THR A O 1
ATOM 667 N N . ALA A 1 87 ? -8.703 -2.044 -15.041 1.00 98.62 87 ALA A N 1
ATOM 668 C CA . ALA A 1 87 ? -9.926 -1.538 -14.420 1.00 98.62 87 ALA A CA 1
ATOM 669 C C . ALA A 1 87 ? -11.185 -2.269 -14.915 1.00 98.62 87 ALA A C 1
ATOM 671 O O . ALA A 1 87 ? -12.050 -2.602 -14.105 1.00 98.62 87 ALA A O 1
ATOM 672 N N . ARG A 1 88 ? -11.290 -2.544 -16.223 1.00 98.69 88 ARG A N 1
ATOM 673 C CA . ARG A 1 88 ? -12.404 -3.323 -16.792 1.00 98.69 88 ARG A CA 1
ATOM 674 C C . ARG A 1 88 ? -12.413 -4.755 -16.268 1.00 98.69 88 ARG A C 1
ATOM 676 O O . ARG A 1 88 ? -13.464 -5.251 -15.876 1.00 98.69 88 ARG A O 1
ATOM 683 N N . GLU A 1 89 ? -11.251 -5.395 -16.224 1.00 98.69 89 GLU A N 1
ATOM 684 C CA . GLU A 1 89 ? -11.123 -6.788 -15.789 1.00 98.69 89 GLU A CA 1
ATOM 685 C C . GLU A 1 89 ? -11.384 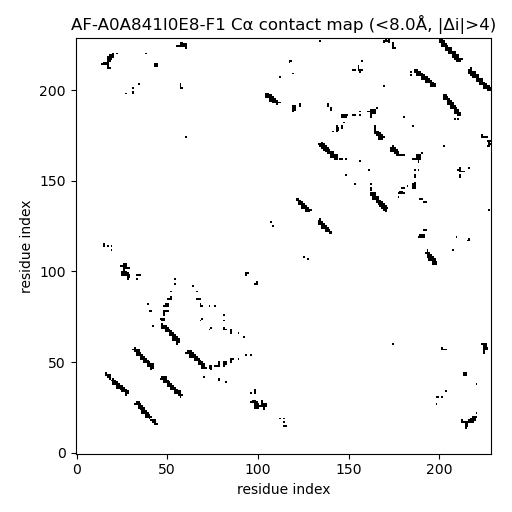-6.976 -14.286 1.00 98.69 89 GLU A C 1
ATOM 687 O O . GLU A 1 89 ? -12.018 -7.952 -13.890 1.00 98.69 89 GLU A O 1
ATOM 692 N N . ILE A 1 90 ? -10.953 -6.037 -13.434 1.00 98.62 90 ILE A N 1
ATOM 693 C CA . ILE A 1 90 ? -11.200 -6.115 -11.985 1.00 98.62 90 ILE A CA 1
ATOM 694 C C . ILE A 1 90 ? -12.618 -5.669 -11.596 1.00 98.62 90 ILE A C 1
ATOM 696 O O . ILE A 1 90 ? -13.065 -5.979 -10.492 1.00 98.62 90 ILE A O 1
ATOM 700 N N . ALA A 1 91 ? -13.354 -4.957 -12.458 1.00 98.69 91 ALA A N 1
ATOM 701 C CA . ALA A 1 91 ? -14.654 -4.374 -12.110 1.00 98.69 91 ALA A CA 1
ATOM 702 C C . ALA A 1 91 ? -15.659 -5.370 -11.481 1.00 98.69 91 ALA A C 1
ATOM 704 O O . ALA A 1 91 ? -16.241 -5.024 -10.447 1.00 98.69 91 ALA A O 1
ATOM 705 N N . PRO A 1 92 ? -15.829 -6.616 -11.978 1.00 98.69 92 PRO A N 1
ATOM 706 C CA . PRO A 1 92 ? -16.711 -7.599 -11.341 1.00 98.69 92 PRO A CA 1
ATOM 707 C C . PRO A 1 92 ? -16.262 -7.978 -9.921 1.00 98.69 92 PRO A C 1
ATOM 709 O O . PRO A 1 92 ? -17.086 -8.190 -9.030 1.00 98.69 92 PRO A O 1
ATOM 712 N N . VAL A 1 93 ? -14.949 -8.020 -9.681 1.00 98.62 93 VAL A N 1
ATOM 713 C CA . VAL A 1 93 ? -14.373 -8.290 -8.358 1.00 98.62 93 VAL A CA 1
ATOM 714 C C . VAL A 1 93 ? -14.624 -7.111 -7.419 1.00 98.62 93 VAL A C 1
ATOM 716 O O . VAL A 1 93 ? -15.078 -7.315 -6.293 1.00 98.62 93 VAL A O 1
ATOM 719 N N . LEU A 1 94 ? -14.405 -5.874 -7.877 1.00 98.75 94 LEU A N 1
ATOM 720 C CA . LEU A 1 94 ? -14.722 -4.676 -7.091 1.00 98.75 94 LEU A CA 1
ATOM 721 C C . LEU A 1 94 ? -16.210 -4.633 -6.720 1.00 98.75 94 LEU A C 1
ATOM 723 O O . LEU A 1 94 ? -16.537 -4.368 -5.562 1.00 98.75 94 LEU A O 1
ATOM 727 N N . ALA A 1 95 ? -17.099 -4.981 -7.655 1.00 98.56 95 ALA A N 1
ATOM 728 C CA . ALA A 1 95 ? -18.537 -5.068 -7.415 1.00 98.56 95 ALA A CA 1
ATOM 729 C C . ALA A 1 95 ? -18.891 -6.140 -6.369 1.00 98.56 95 ALA A C 1
ATOM 731 O O . ALA A 1 95 ? -19.624 -5.844 -5.422 1.00 98.56 95 ALA A O 1
ATOM 732 N N . ARG A 1 96 ? -18.308 -7.347 -6.462 1.00 98.50 96 ARG A N 1
ATOM 733 C CA . ARG A 1 96 ? -18.470 -8.426 -5.465 1.00 98.50 96 ARG A CA 1
ATOM 734 C C . ARG A 1 96 ? -18.112 -7.965 -4.049 1.00 98.50 96 ARG A C 1
ATOM 736 O O . ARG A 1 96 ? -18.792 -8.333 -3.093 1.00 98.50 96 ARG A O 1
ATOM 743 N N . TYR A 1 97 ? -17.065 -7.152 -3.911 1.00 98.56 97 TYR A N 1
ATOM 744 C CA . TYR A 1 97 ? -16.627 -6.591 -2.628 1.00 98.56 97 TYR A CA 1
ATOM 745 C C . TYR A 1 97 ? -17.251 -5.229 -2.294 1.00 98.56 97 TYR A C 1
ATOM 747 O O . TYR A 1 97 ? -16.930 -4.650 -1.257 1.00 98.56 97 TYR A O 1
ATOM 755 N N . ARG A 1 98 ? -18.176 -4.732 -3.126 1.00 98.50 98 ARG A N 1
ATOM 756 C CA . ARG A 1 98 ? -18.877 -3.448 -2.966 1.00 98.50 98 ARG A CA 1
ATOM 757 C C . ARG A 1 98 ? -17.940 -2.232 -2.903 1.00 98.50 98 ARG A C 1
ATOM 759 O O . ARG A 1 98 ? -18.257 -1.240 -2.248 1.00 98.50 98 ARG A O 1
ATOM 766 N N . ILE A 1 99 ? -16.799 -2.293 -3.587 1.00 98.50 99 ILE A N 1
ATOM 767 C CA . ILE A 1 99 ? -15.894 -1.156 -3.773 1.00 98.50 99 ILE A CA 1
ATOM 768 C C . ILE A 1 99 ? -16.437 -0.294 -4.914 1.00 98.50 99 ILE A C 1
ATOM 770 O O . ILE A 1 99 ? -16.445 -0.717 -6.066 1.00 98.50 99 ILE A O 1
ATOM 774 N N . SER A 1 100 ? -16.889 0.917 -4.587 1.00 94.88 100 SER A N 1
ATOM 775 C CA . SER A 1 100 ? -17.575 1.811 -5.537 1.00 94.88 100 SER A CA 1
ATOM 776 C C . SER A 1 100 ? -16.907 3.178 -5.724 1.00 94.88 100 SER A C 1
ATOM 778 O O . SER A 1 100 ? -17.357 3.975 -6.543 1.00 94.88 100 SER A O 1
ATOM 780 N N . GLY A 1 101 ? -15.873 3.497 -4.937 1.00 93.19 101 GLY A N 1
ATOM 781 C CA . GLY A 1 101 ? -15.288 4.843 -4.885 1.00 93.19 101 GLY A CA 1
ATOM 782 C C . GLY A 1 101 ? -16.093 5.862 -4.066 1.00 93.19 101 GLY A C 1
ATOM 783 O O . GLY A 1 101 ? -15.575 6.931 -3.758 1.00 93.19 101 GLY A O 1
ATOM 784 N N . GLN A 1 102 ? -17.320 5.533 -3.650 1.00 95.50 102 GLN A N 1
ATOM 785 C CA . GLN A 1 102 ? -18.212 6.451 -2.925 1.00 95.50 102 GLN A CA 1
ATOM 786 C C . GLN A 1 102 ? -17.890 6.569 -1.427 1.00 95.50 102 GLN A C 1
ATOM 788 O O . GLN A 1 102 ? -18.432 7.423 -0.731 1.00 95.50 102 GLN A O 1
ATOM 793 N N . GLN A 1 103 ? -17.005 5.718 -0.902 1.00 97.81 103 GLN A N 1
ATOM 794 C CA . GLN A 1 103 ? -16.563 5.755 0.493 1.00 97.81 103 GLN A CA 1
ATOM 795 C C . GLN A 1 103 ? -15.043 5.977 0.564 1.00 97.81 103 GLN A C 1
ATOM 797 O O . GLN A 1 103 ? -14.307 5.083 0.976 1.00 97.81 103 GLN A O 1
ATOM 802 N N . PRO A 1 104 ? -14.525 7.164 0.194 1.00 97.06 104 PRO A N 1
ATOM 803 C CA . PRO A 1 104 ? -13.080 7.409 0.137 1.00 97.06 104 PRO A CA 1
ATOM 804 C C . PRO A 1 104 ? -12.383 7.358 1.507 1.00 97.06 104 PRO A C 1
ATOM 806 O O . PRO A 1 104 ? -11.154 7.286 1.563 1.00 97.06 104 PRO A O 1
ATOM 809 N N . GLY A 1 105 ? -13.143 7.417 2.607 1.00 97.19 105 GLY A N 1
ATOM 810 C CA . GLY A 1 105 ? -12.611 7.602 3.956 1.00 97.19 105 GLY A CA 1
ATOM 811 C C . GLY A 1 105 ? -12.019 9.000 4.169 1.00 97.19 105 GLY A C 1
ATOM 812 O O . GLY A 1 105 ? -11.683 9.718 3.226 1.00 97.19 105 GLY A O 1
ATOM 813 N N . LEU A 1 106 ? -11.880 9.395 5.432 1.00 97.75 106 LEU A N 1
ATOM 814 C CA . LEU A 1 106 ? -11.165 10.607 5.812 1.00 97.75 106 LEU A CA 1
ATOM 815 C C . LEU A 1 106 ? -9.663 10.354 5.683 1.00 97.75 106 LEU A C 1
ATOM 817 O O . LEU A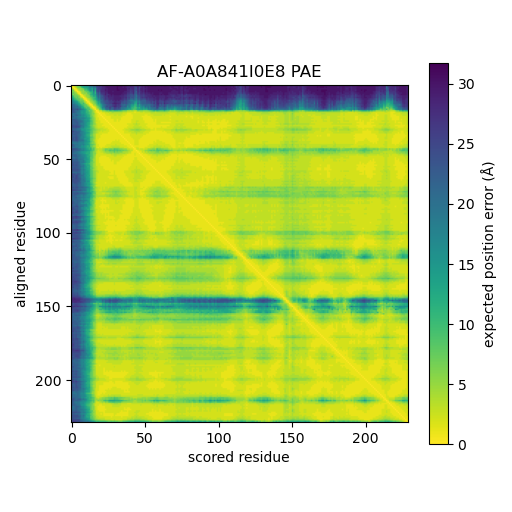 1 106 ? -9.116 9.507 6.387 1.00 97.75 106 LEU A O 1
ATOM 821 N N . ARG A 1 107 ? -8.985 11.097 4.809 1.00 98.19 107 ARG A N 1
ATOM 822 C CA . ARG A 1 107 ? -7.523 11.066 4.709 1.00 98.19 107 ARG A CA 1
ATOM 823 C C . ARG A 1 107 ? -6.927 11.991 5.764 1.00 98.19 107 ARG A C 1
ATOM 825 O O . ARG A 1 107 ? -7.034 13.205 5.637 1.00 98.19 107 ARG A O 1
ATOM 832 N N . VAL A 1 108 ? -6.306 11.410 6.784 1.00 98.12 108 VAL A N 1
ATOM 833 C CA . VAL A 1 108 ? -5.733 12.157 7.919 1.00 98.12 108 VAL A CA 1
ATOM 834 C C . VAL A 1 108 ? -4.239 12.431 7.760 1.00 98.12 108 VAL A C 1
ATOM 836 O O . VAL A 1 108 ? -3.685 13.257 8.474 1.00 98.12 108 VAL A O 1
ATOM 839 N N . TYR A 1 109 ? -3.583 11.747 6.823 1.00 98.31 109 TYR A N 1
ATOM 840 C CA . TYR A 1 109 ? -2.177 11.955 6.498 1.00 98.31 109 TYR A CA 1
ATOM 841 C C . TYR A 1 109 ? -1.900 11.550 5.057 1.00 98.31 109 TYR A C 1
ATOM 843 O O . TYR A 1 109 ? -2.474 10.569 4.574 1.00 98.31 109 TYR A O 1
ATOM 851 N N . ARG A 1 110 ? -1.016 12.297 4.389 1.00 97.12 110 ARG A N 1
ATOM 852 C CA . ARG A 1 110 ? -0.430 11.925 3.103 1.00 97.12 110 ARG A CA 1
ATOM 853 C C . ARG A 1 110 ? 0.956 12.537 2.951 1.00 97.12 110 ARG A C 1
ATOM 855 O O . ARG A 1 110 ? 1.104 13.744 3.110 1.00 97.12 110 ARG A O 1
ATOM 862 N N . GLN A 1 111 ? 1.927 11.726 2.563 1.00 94.50 111 GLN A N 1
ATOM 863 C CA . GLN A 1 111 ? 3.249 12.168 2.157 1.00 94.50 111 GLN A CA 1
ATOM 864 C C . GLN A 1 111 ? 3.710 11.314 0.979 1.00 94.50 111 GLN A C 1
ATOM 866 O O . GLN A 1 111 ? 4.027 10.138 1.138 1.00 94.50 111 GLN A O 1
ATOM 871 N N . LEU A 1 112 ? 3.734 11.916 -0.211 1.00 89.44 112 LEU A N 1
ATOM 872 C CA . LEU A 1 112 ? 4.188 11.226 -1.414 1.00 89.44 112 LEU A CA 1
ATOM 873 C C . LEU A 1 112 ? 5.672 10.851 -1.284 1.00 89.44 112 LEU A C 1
ATOM 875 O O . LEU A 1 112 ? 6.447 11.619 -0.697 1.00 89.44 112 LEU A O 1
ATOM 879 N N . PRO A 1 113 ? 6.081 9.680 -1.795 1.00 83.62 113 PRO A N 1
ATOM 880 C CA . PRO A 1 113 ? 7.486 9.321 -1.811 1.00 83.62 113 PRO A CA 1
ATOM 881 C C . PRO A 1 113 ? 8.254 10.231 -2.780 1.00 83.62 113 PRO A C 1
ATOM 883 O O . PRO A 1 113 ? 7.771 10.556 -3.862 1.00 83.62 113 PRO A O 1
ATOM 886 N N . SER A 1 114 ? 9.452 10.651 -2.371 1.00 82.50 114 SER A N 1
ATOM 887 C CA . SER A 1 114 ? 10.377 11.395 -3.230 1.00 82.50 114 SER A CA 1
ATOM 888 C C . SER A 1 114 ? 11.242 10.401 -3.998 1.00 82.50 114 SER A C 1
ATOM 890 O O . SER A 1 114 ? 11.768 9.498 -3.344 1.00 82.50 114 SER A O 1
ATOM 892 N N . PRO A 1 115 ? 11.464 10.571 -5.315 1.00 77.12 115 PRO A N 1
ATOM 893 C CA . PRO A 1 115 ? 12.378 9.710 -6.067 1.00 77.12 115 PRO A CA 1
ATOM 894 C C . PRO A 1 115 ? 13.798 9.742 -5.483 1.00 77.12 115 PRO A C 1
ATOM 896 O O . PRO A 1 115 ? 14.454 8.707 -5.451 1.00 77.12 115 PRO A O 1
ATOM 899 N N . PHE A 1 116 ? 14.197 10.863 -4.874 1.00 77.12 116 PHE A N 1
ATOM 900 C CA . PHE A 1 116 ? 15.517 11.084 -4.270 1.00 77.12 116 PHE A CA 1
ATOM 901 C C . PHE A 1 116 ? 15.661 10.599 -2.818 1.00 77.12 116 PHE A C 1
ATOM 903 O O . PHE A 1 116 ? 16.715 10.772 -2.221 1.00 77.12 116 PHE A O 1
ATOM 910 N N . ALA A 1 117 ? 14.602 10.055 -2.208 1.00 75.81 117 ALA A N 1
ATOM 911 C CA . ALA A 1 117 ? 14.653 9.512 -0.849 1.00 75.81 117 ALA A CA 1
ATOM 912 C C . ALA A 1 117 ? 14.789 7.982 -0.895 1.00 75.81 117 ALA A C 1
ATOM 914 O O . ALA A 1 117 ? 13.799 7.257 -0.731 1.00 75.81 117 ALA A O 1
ATOM 915 N N . ASP A 1 118 ? 16.005 7.520 -1.168 1.00 77.25 118 ASP A N 1
ATOM 916 C CA . ASP A 1 118 ? 16.432 6.115 -1.234 1.00 77.25 118 ASP A CA 1
ATOM 917 C C . ASP A 1 118 ? 16.651 5.494 0.158 1.00 77.25 118 ASP A C 1
ATOM 919 O O . ASP A 1 118 ? 16.488 4.290 0.340 1.00 77.25 118 ASP A O 1
ATOM 923 N N . GLN A 1 119 ? 16.925 6.324 1.166 1.00 87.56 119 GLN A N 1
ATOM 924 C CA . GLN A 1 119 ? 17.070 5.890 2.551 1.00 87.56 119 GLN A CA 1
ATOM 925 C C . GLN A 1 119 ? 15.706 5.740 3.249 1.00 87.56 119 GLN A C 1
ATOM 927 O O . GLN A 1 119 ? 14.905 6.691 3.267 1.00 87.56 119 GLN A O 1
ATOM 932 N N . PRO A 1 120 ? 15.417 4.584 3.876 1.00 92.50 120 PRO A N 1
ATOM 933 C CA . PRO A 1 120 ? 14.216 4.432 4.672 1.00 92.50 120 PRO A CA 1
ATOM 934 C C . PRO A 1 120 ? 14.307 5.267 5.958 1.00 92.50 120 PRO A C 1
ATOM 936 O O . PRO A 1 120 ? 15.335 5.269 6.638 1.00 92.50 120 PRO A O 1
ATOM 939 N N . PRO A 1 121 ? 13.224 5.960 6.347 1.00 94.25 121 PRO A N 1
ATOM 940 C CA . PRO A 1 121 ? 13.165 6.625 7.641 1.00 94.25 121 PRO A CA 1
ATOM 941 C C . PRO A 1 121 ? 13.141 5.602 8.787 1.00 94.25 121 PRO A C 1
ATOM 943 O O . PRO A 1 121 ? 12.708 4.459 8.633 1.00 94.25 121 PRO A O 1
ATOM 946 N N . GLY A 1 122 ? 13.532 6.053 9.979 1.00 95.56 122 GLY A N 1
ATOM 947 C CA . GLY A 1 122 ? 13.318 5.303 11.211 1.00 95.56 122 GLY A CA 1
ATOM 948 C C . GLY A 1 122 ? 11.848 5.306 11.655 1.00 95.56 122 GLY A C 1
ATOM 949 O O . GLY A 1 122 ? 10.900 5.245 10.867 1.00 95.56 122 GLY A O 1
ATOM 950 N N . LEU A 1 123 ? 11.649 5.396 12.968 1.00 97.81 123 LEU A N 1
ATOM 951 C CA . LEU A 1 123 ? 10.323 5.496 13.569 1.00 97.81 123 LEU A CA 1
ATOM 952 C C . LEU A 1 123 ? 9.554 6.712 13.035 1.00 97.81 123 LEU A C 1
ATOM 954 O O . LEU A 1 123 ? 10.053 7.834 13.058 1.00 97.81 123 LEU A O 1
ATOM 958 N N . GLN A 1 124 ? 8.296 6.496 12.652 1.00 98.19 124 GLN A N 1
ATOM 959 C CA . GLN A 1 124 ? 7.372 7.554 12.243 1.00 98.19 124 GLN A CA 1
ATOM 960 C C . GLN A 1 124 ? 6.134 7.584 13.138 1.00 98.19 124 GLN A C 1
ATOM 962 O O . GLN A 1 124 ? 5.610 6.542 13.545 1.00 98.19 124 GLN A O 1
ATOM 967 N N . ARG A 1 125 ? 5.655 8.797 13.429 1.00 98.25 125 ARG A N 1
ATOM 968 C CA . ARG A 1 125 ? 4.407 9.053 14.156 1.00 98.25 125 ARG A CA 1
ATOM 969 C C . ARG A 1 125 ? 3.569 10.066 13.400 1.00 98.25 125 ARG A C 1
ATOM 971 O O . ARG A 1 125 ? 4.062 11.125 13.027 1.00 98.25 125 ARG A O 1
ATOM 978 N N . VAL A 1 126 ? 2.293 9.752 13.254 1.00 97.81 126 VAL A N 1
ATOM 979 C CA . VAL A 1 126 ? 1.267 10.643 12.720 1.00 97.81 126 VAL A CA 1
ATOM 980 C C . VAL A 1 126 ? 0.203 10.798 13.791 1.00 97.81 126 VAL A C 1
ATOM 982 O O . VAL A 1 126 ? -0.288 9.804 14.320 1.00 97.81 126 VAL A O 1
ATOM 985 N N . ARG A 1 127 ? -0.159 12.04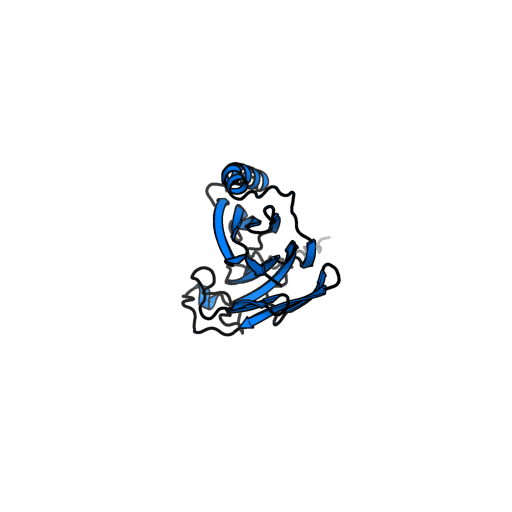1 14.106 1.00 97.94 127 ARG A N 1
ATOM 986 C CA . ARG A 1 127 ? -1.247 12.363 15.033 1.00 97.94 127 ARG A CA 1
ATOM 987 C C . ARG A 1 127 ? -2.340 13.107 14.289 1.00 97.94 127 ARG A C 1
ATOM 989 O O . ARG A 1 127 ? -2.050 14.028 13.533 1.00 97.94 127 ARG A O 1
ATOM 996 N N . ALA A 1 128 ? -3.581 12.713 14.523 1.00 97.00 128 ALA A N 1
ATOM 997 C CA . ALA A 1 128 ? -4.757 13.346 13.951 1.00 97.00 128 ALA A CA 1
ATOM 998 C C . ALA A 1 128 ? -5.910 13.352 14.960 1.00 97.00 128 ALA A C 1
ATOM 1000 O O . ALA A 1 128 ? -5.924 12.564 15.904 1.00 97.00 128 ALA A O 1
ATOM 1001 N N . SER A 1 129 ? -6.899 14.214 14.733 1.00 95.75 129 SER A N 1
ATOM 1002 C CA . SER A 1 129 ? -8.186 14.162 15.430 1.00 95.75 129 SER A CA 1
ATOM 1003 C C . SER A 1 129 ? -9.250 13.651 14.466 1.00 95.75 129 SER A C 1
ATOM 1005 O O . SER A 1 129 ? -9.446 14.216 13.390 1.00 95.75 129 SER A O 1
ATOM 1007 N N . VAL A 1 130 ? -9.934 12.568 14.831 1.00 95.19 130 VAL A N 1
ATOM 1008 C CA . VAL A 1 130 ? -11.031 11.996 14.045 1.00 95.19 130 VAL A CA 1
ATOM 1009 C C . VAL A 1 130 ? -12.292 12.020 14.891 1.00 95.19 130 VAL A C 1
ATOM 1011 O O . VAL A 1 130 ? -12.420 11.260 15.853 1.00 95.19 130 VAL A O 1
ATOM 1014 N N . ARG A 1 131 ? -13.240 12.888 14.517 1.00 91.69 131 ARG A N 1
ATOM 1015 C CA . ARG A 1 131 ? -14.502 13.094 15.252 1.00 91.69 131 ARG A CA 1
ATOM 1016 C C . ARG A 1 131 ? -14.261 13.364 16.747 1.00 91.69 131 ARG A C 1
ATOM 1018 O O . ARG A 1 131 ? -14.842 12.701 17.599 1.00 91.69 131 ARG A O 1
ATOM 1025 N N . GLY A 1 132 ? -13.336 14.276 17.048 1.00 92.31 132 GLY A N 1
ATOM 1026 C CA . GLY A 1 132 ? -13.012 14.686 18.418 1.00 92.31 132 GLY A CA 1
ATOM 1027 C C . GLY A 1 132 ? -12.150 13.704 19.218 1.00 92.31 132 GLY A C 1
ATOM 1028 O O . GLY A 1 132 ? -11.816 14.007 20.356 1.00 92.31 132 GLY A O 1
ATOM 1029 N N . GLN A 1 133 ? -11.756 12.557 18.654 1.00 92.94 133 GLN A N 1
ATOM 1030 C CA . GLN A 1 133 ? -10.865 11.614 19.335 1.00 92.94 133 GLN A CA 1
ATOM 1031 C C . GLN A 1 133 ? -9.482 11.593 18.694 1.00 92.94 133 GLN A C 1
ATOM 1033 O O . GLN A 1 133 ? -9.354 11.609 17.466 1.00 92.94 133 GLN A O 1
ATOM 1038 N N . GLY A 1 134 ? -8.453 11.504 19.534 1.00 95.56 134 GLY A N 1
ATOM 1039 C CA . GLY A 1 134 ? -7.069 11.387 19.095 1.00 95.56 134 GLY A CA 1
ATOM 1040 C C . GLY A 1 134 ? -6.796 10.045 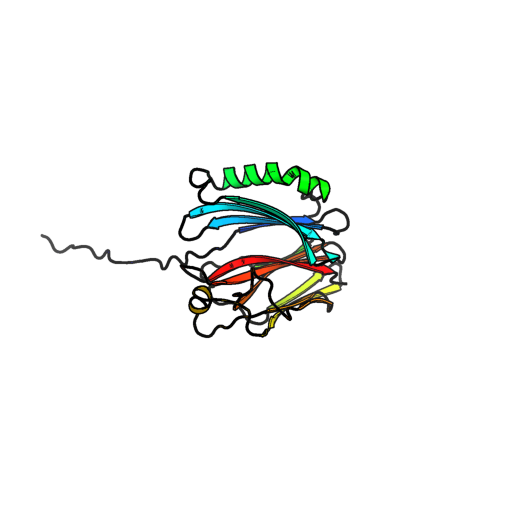18.418 1.00 95.56 134 GLY A C 1
ATOM 1041 O O . GLY A 1 134 ? -7.108 8.985 18.953 1.00 95.56 134 GLY A O 1
ATOM 1042 N N . LEU A 1 135 ? -6.178 10.102 17.245 1.00 97.75 135 LEU A N 1
ATOM 1043 C CA . LEU A 1 135 ? -5.604 8.969 16.537 1.00 97.75 135 LEU A CA 1
ATOM 1044 C C . LEU A 1 135 ? -4.094 9.187 16.446 1.00 97.75 135 LEU A C 1
ATOM 1046 O O . LEU A 1 135 ? -3.645 10.121 15.785 1.00 97.75 135 LEU A O 1
ATOM 1050 N N . GLU A 1 136 ? -3.315 8.306 17.070 1.00 98.44 136 GLU A N 1
ATOM 1051 C CA . GLU A 1 136 ? -1.886 8.173 16.786 1.00 98.44 136 GLU A CA 1
ATOM 1052 C C . GLU A 1 136 ? -1.662 6.925 15.928 1.00 98.44 136 GLU A C 1
ATOM 1054 O O . GLU A 1 136 ? -2.087 5.832 16.303 1.00 98.44 136 GLU A O 1
ATOM 1059 N N . VAL A 1 137 ? -1.000 7.097 14.785 1.00 98.69 137 VAL A N 1
ATOM 1060 C CA . VAL A 1 137 ? -0.463 6.012 13.959 1.00 98.69 137 VAL A CA 1
ATOM 1061 C C . VAL A 1 137 ? 1.045 6.001 14.134 1.00 98.69 137 VAL A C 1
ATOM 1063 O O . VAL A 1 137 ? 1.706 7.019 13.918 1.00 98.69 137 VAL A O 1
ATOM 1066 N N . ARG A 1 138 ? 1.595 4.853 14.522 1.00 98.75 138 ARG A N 1
ATOM 1067 C CA . ARG A 1 138 ? 3.023 4.686 14.787 1.00 98.75 138 ARG A CA 1
ATOM 1068 C C . ARG A 1 138 ? 3.572 3.522 13.978 1.00 98.75 138 ARG A C 1
ATOM 1070 O O . ARG A 1 138 ? 3.150 2.387 14.173 1.00 98.75 138 ARG A O 1
ATOM 1077 N N . LEU A 1 139 ? 4.549 3.812 13.123 1.00 98.81 139 LEU A N 1
ATOM 1078 C CA . LEU A 1 139 ? 5.315 2.831 12.358 1.00 98.81 139 LEU A CA 1
ATOM 1079 C C . LEU A 1 139 ? 6.726 2.746 12.936 1.00 98.81 139 LEU A C 1
ATOM 1081 O O . LEU A 1 139 ? 7.432 3.750 13.011 1.00 98.81 139 LEU A O 1
ATOM 1085 N N . THR A 1 140 ? 7.134 1.552 13.351 1.00 98.50 140 THR A N 1
ATOM 1086 C CA . THR A 1 140 ? 8.469 1.288 13.896 1.00 98.50 140 THR A CA 1
ATOM 1087 C C . THR A 1 140 ? 9.117 0.157 13.096 1.00 98.50 140 THR A C 1
ATOM 1089 O O . THR A 1 140 ? 8.619 -0.965 13.170 1.00 98.50 140 THR A O 1
ATOM 1092 N N . PRO A 1 141 ? 10.205 0.405 12.342 1.00 97.06 141 PRO A N 1
ATOM 1093 C CA . PRO A 1 141 ? 10.991 -0.671 11.742 1.00 97.06 141 PRO A CA 1
ATOM 1094 C C . PRO A 1 141 ? 11.622 -1.549 12.831 1.00 97.06 141 PRO A C 1
ATOM 1096 O O . PRO A 1 141 ? 12.300 -1.039 13.725 1.00 97.06 141 PRO A O 1
ATOM 1099 N N . THR A 1 142 ? 11.451 -2.864 12.759 1.00 96.31 142 THR A N 1
ATOM 1100 C CA . THR A 1 142 ? 11.931 -3.824 13.767 1.00 96.31 142 THR A CA 1
ATOM 1101 C C . THR A 1 142 ? 12.989 -4.752 13.194 1.00 96.31 142 THR A C 1
ATOM 1103 O O . THR A 1 142 ? 13.016 -5.013 11.993 1.00 96.31 142 THR A O 1
ATOM 1106 N N . SER A 1 143 ? 13.861 -5.264 14.058 1.00 93.19 143 SER A N 1
ATOM 1107 C CA . SER A 1 143 ? 14.702 -6.405 13.704 1.00 93.19 143 SER A CA 1
ATOM 1108 C C . SER A 1 143 ? 13.833 -7.658 13.605 1.00 93.19 143 SER A C 1
ATOM 1110 O O . SER A 1 143 ? 12.876 -7.815 14.365 1.00 93.19 143 SER A O 1
ATOM 1112 N N . VAL A 1 144 ? 14.170 -8.540 12.674 1.00 89.81 144 VAL A N 1
ATOM 1113 C CA . VAL A 1 144 ? 13.561 -9.864 12.508 1.00 89.81 144 VAL A CA 1
ATOM 1114 C C . VAL A 1 144 ? 14.686 -10.891 12.371 1.00 89.81 144 VAL A C 1
ATOM 1116 O O . VAL A 1 144 ? 15.797 -10.499 12.002 1.00 89.81 144 VAL A O 1
ATOM 1119 N N . PRO A 1 145 ? 14.448 -12.179 12.687 1.00 82.69 145 PRO A N 1
ATOM 1120 C CA . PRO A 1 145 ? 15.413 -13.231 12.380 1.00 82.69 145 PRO A CA 1
ATOM 1121 C C . PRO A 1 145 ? 15.828 -13.148 10.913 1.00 82.69 145 PRO A C 1
ATOM 1123 O O . PRO A 1 145 ? 15.010 -12.720 10.094 1.00 82.69 145 PRO A O 1
ATOM 1126 N N . ALA A 1 146 ? 17.068 -13.547 10.603 1.00 65.75 146 ALA A N 1
ATOM 1127 C CA . ALA A 1 146 ? 17.609 -13.509 9.247 1.00 65.75 146 ALA A CA 1
ATOM 1128 C C . ALA A 1 146 ? 16.570 -14.071 8.270 1.00 65.75 146 ALA A C 1
ATOM 1130 O O . ALA A 1 146 ? 16.249 -15.261 8.287 1.00 65.75 146 ALA A O 1
ATOM 1131 N N . ALA A 1 147 ? 15.958 -13.176 7.499 1.00 65.94 147 ALA A N 1
ATOM 1132 C CA . ALA A 1 147 ? 14.978 -13.577 6.516 1.00 65.94 147 ALA A CA 1
ATOM 1133 C C . ALA A 1 147 ? 15.710 -14.352 5.415 1.00 65.94 147 ALA A C 1
ATOM 1135 O O . ALA A 1 147 ? 16.898 -14.105 5.196 1.00 65.94 147 ALA A O 1
ATOM 1136 N N . PRO A 1 148 ? 15.025 -15.239 4.676 1.00 70.38 148 PRO A N 1
ATOM 1137 C CA . PRO A 1 148 ? 15.604 -15.941 3.536 1.00 70.38 148 PRO A CA 1
ATOM 1138 C C . PRO A 1 148 ? 15.758 -14.991 2.337 1.00 70.38 148 PRO A C 1
ATOM 1140 O O . PRO A 1 148 ? 15.356 -15.328 1.227 1.00 70.38 148 PRO A O 1
ATOM 1143 N N . CYS A 1 149 ? 16.226 -13.762 2.563 1.00 80.56 149 CYS A N 1
ATOM 1144 C CA . CYS A 1 149 ? 16.742 -12.928 1.497 1.00 80.56 149 CYS A CA 1
ATOM 1145 C C . CYS A 1 149 ? 17.978 -13.645 0.962 1.00 80.56 149 CYS A C 1
ATOM 1147 O O . CYS A 1 149 ? 18.880 -13.979 1.732 1.00 80.56 149 CYS A O 1
ATOM 1149 N N . THR A 1 150 ? 17.965 -13.963 -0.323 1.00 80.94 150 THR A N 1
ATOM 1150 C CA . THR A 1 150 ? 19.026 -14.721 -0.981 1.00 80.94 150 THR A CA 1
ATOM 1151 C C . THR A 1 150 ? 19.875 -13.804 -1.842 1.00 80.94 150 THR A C 1
ATOM 1153 O O . THR A 1 150 ? 19.510 -12.666 -2.115 1.00 80.94 150 THR A O 1
ATOM 1156 N N . PHE A 1 151 ? 21.027 -14.313 -2.255 1.00 67.00 151 PHE A N 1
ATOM 1157 C CA . PHE A 1 151 ? 21.819 -13.701 -3.308 1.00 67.00 151 PHE A CA 1
ATOM 1158 C C . PHE A 1 151 ? 21.066 -13.794 -4.655 1.00 67.00 151 PHE A C 1
ATOM 1160 O O . PHE A 1 151 ? 20.493 -14.858 -4.925 1.00 67.00 151 PHE A O 1
ATOM 1167 N N . PRO A 1 152 ? 21.117 -12.758 -5.519 1.00 75.06 152 PRO A N 1
ATOM 1168 C CA . PRO A 1 152 ? 21.908 -11.524 -5.389 1.00 75.06 152 PRO A CA 1
ATOM 1169 C C . PRO A 1 152 ? 21.222 -10.397 -4.600 1.00 75.06 152 PRO A C 1
ATOM 1171 O O . PRO A 1 152 ? 21.869 -9.402 -4.281 1.00 75.06 152 PRO A O 1
ATOM 1174 N N . GLU A 1 153 ? 19.944 -10.530 -4.238 1.00 76.44 153 GLU A N 1
ATOM 1175 C CA . GLU A 1 153 ? 19.171 -9.453 -3.609 1.00 76.44 153 GLU A CA 1
ATOM 1176 C C . GLU A 1 153 ? 19.768 -8.987 -2.272 1.00 76.44 153 GLU A C 1
ATOM 1178 O O . GLU A 1 153 ? 19.699 -7.803 -1.943 1.00 76.44 153 GLU A O 1
ATOM 1183 N N . THR A 1 154 ? 20.411 -9.884 -1.517 1.00 77.06 154 THR A N 1
ATOM 1184 C CA . THR A 1 154 ? 21.144 -9.522 -0.292 1.00 77.06 154 THR A CA 1
ATOM 1185 C C . THR A 1 154 ? 22.295 -8.553 -0.533 1.00 77.06 154 THR A C 1
ATOM 1187 O O . THR A 1 154 ? 22.550 -7.712 0.323 1.00 77.06 154 THR A O 1
ATOM 1190 N N . GLU A 1 155 ? 22.994 -8.660 -1.665 1.00 80.25 155 GLU A N 1
ATOM 1191 C CA . GLU A 1 155 ? 24.121 -7.774 -1.998 1.00 80.25 155 GLU A CA 1
ATOM 1192 C C . GLU A 1 155 ? 23.655 -6.412 -2.508 1.00 80.25 155 GLU A C 1
ATOM 1194 O O . GLU A 1 155 ? 24.384 -5.427 -2.429 1.00 80.25 155 GLU A O 1
ATOM 1199 N N . MET A 1 156 ? 22.413 -6.349 -2.984 1.00 84.31 156 MET A N 1
ATOM 1200 C CA . MET A 1 156 ? 21.769 -5.125 -3.443 1.00 84.31 156 MET A CA 1
ATOM 1201 C C . MET A 1 156 ? 21.116 -4.332 -2.296 1.00 84.31 156 MET A C 1
ATOM 1203 O O . MET A 1 156 ? 20.588 -3.242 -2.522 1.00 84.31 156 MET A O 1
ATOM 1207 N N . ILE A 1 157 ? 21.137 -4.842 -1.056 1.00 86.12 157 ILE A N 1
ATOM 1208 C CA . ILE A 1 157 ? 20.749 -4.053 0.121 1.00 86.12 157 ILE A CA 1
ATOM 1209 C C . ILE A 1 157 ? 21.790 -2.935 0.314 1.00 86.12 157 ILE A C 1
ATOM 1211 O O . ILE A 1 157 ? 22.981 -3.234 0.422 1.00 86.12 157 ILE A O 1
ATOM 1215 N N . PRO A 1 158 ? 21.379 -1.653 0.414 1.00 86.31 158 PRO A N 1
ATOM 1216 C CA . PRO A 1 158 ? 22.332 -0.560 0.561 1.00 86.31 158 PRO A CA 1
ATOM 1217 C C . PRO A 1 158 ? 23.233 -0.725 1.802 1.00 86.31 158 PRO A C 1
ATOM 1219 O O . PRO A 1 158 ? 22.744 -1.147 2.858 1.00 86.31 158 PRO A O 1
ATOM 1222 N N . PRO A 1 159 ? 24.527 -0.351 1.728 1.00 85.44 159 PRO A N 1
ATOM 1223 C CA . PRO A 1 159 ? 25.446 -0.458 2.857 1.00 85.44 159 PRO A CA 1
ATOM 1224 C C . PRO A 1 159 ? 24.894 0.180 4.138 1.00 85.44 159 PRO A C 1
ATOM 1226 O O . PRO A 1 159 ? 24.329 1.273 4.115 1.00 85.44 159 PRO A O 1
ATOM 1229 N N . GLY A 1 160 ? 25.064 -0.507 5.270 1.00 87.38 160 GLY A N 1
ATOM 1230 C CA . GLY A 1 160 ? 24.554 -0.065 6.574 1.00 87.38 160 GLY A CA 1
ATOM 1231 C C . GLY A 1 160 ? 23.104 -0.464 6.868 1.00 87.38 160 GLY A C 1
ATOM 1232 O O . GLY A 1 160 ? 22.642 -0.263 7.993 1.00 87.38 160 GLY A O 1
ATOM 1233 N N . HIS A 1 161 ? 22.400 -1.079 5.913 1.00 90.00 161 HIS A N 1
ATOM 1234 C CA . HIS A 1 161 ? 21.068 -1.638 6.131 1.00 90.00 161 HIS A CA 1
ATOM 1235 C C . HIS A 1 161 ? 21.101 -3.149 6.325 1.00 90.00 161 HIS A C 1
ATOM 1237 O O . HIS A 1 161 ? 22.006 -3.857 5.898 1.00 90.00 161 HIS A O 1
ATOM 1243 N N . THR A 1 162 ? 20.075 -3.643 7.004 1.00 90.69 162 THR A N 1
ATOM 1244 C CA . THR A 1 162 ? 19.810 -5.071 7.202 1.00 90.69 162 THR A CA 1
ATOM 1245 C C . THR A 1 162 ? 18.330 -5.311 6.966 1.00 90.69 162 THR A C 1
ATOM 1247 O O . THR A 1 162 ? 17.542 -4.364 6.950 1.00 90.69 162 THR A O 1
ATOM 1250 N N . VAL A 1 163 ? 17.927 -6.568 6.808 1.00 93.50 163 VAL A N 1
ATOM 1251 C CA . VAL A 1 163 ? 16.506 -6.895 6.688 1.00 93.50 163 VAL A CA 1
ATOM 1252 C C . VAL A 1 163 ? 15.736 -6.426 7.929 1.00 93.50 163 VAL A C 1
ATOM 1254 O O . VAL A 1 163 ? 16.128 -6.677 9.072 1.00 93.50 163 VAL A O 1
ATOM 1257 N N . ARG A 1 164 ? 14.607 -5.752 7.696 1.00 95.19 164 ARG A N 1
ATOM 1258 C CA . ARG A 1 164 ? 13.714 -5.205 8.718 1.00 95.19 164 ARG A CA 1
ATOM 1259 C C . ARG A 1 164 ? 12.297 -5.739 8.545 1.00 95.19 164 ARG A C 1
ATOM 1261 O O . ARG A 1 164 ? 11.737 -5.779 7.450 1.00 95.19 164 ARG A O 1
ATOM 1268 N N . GLY A 1 165 ? 11.667 -6.044 9.671 1.00 96.88 165 GLY A N 1
ATOM 1269 C CA . GLY A 1 165 ? 10.214 -6.096 9.773 1.00 96.88 165 GLY A CA 1
ATOM 1270 C C . GLY A 1 165 ? 9.634 -4.765 10.215 1.00 96.88 165 GLY A C 1
ATOM 1271 O O . GLY A 1 165 ? 10.330 -3.746 10.295 1.00 96.88 165 GLY A O 1
ATOM 1272 N N . LEU A 1 166 ? 8.343 -4.774 10.520 1.00 97.69 166 LEU A N 1
ATOM 1273 C CA . LEU A 1 166 ? 7.658 -3.616 11.071 1.00 97.69 166 LEU A CA 1
ATOM 1274 C C . LEU A 1 166 ? 6.780 -3.972 12.268 1.00 97.69 166 LEU A C 1
ATOM 1276 O O . LEU A 1 166 ? 6.196 -5.052 12.360 1.00 97.69 166 LEU A O 1
ATOM 1280 N N . HIS A 1 167 ? 6.604 -2.987 13.141 1.00 98.56 167 HIS A N 1
ATOM 1281 C CA . HIS A 1 167 ? 5.470 -2.892 14.047 1.00 98.56 167 HIS A CA 1
ATOM 1282 C C . HIS A 1 167 ? 4.680 -1.628 13.706 1.00 98.56 167 HIS A C 1
ATOM 1284 O O . HIS A 1 167 ? 5.217 -0.519 13.756 1.00 98.56 167 HIS A O 1
ATOM 1290 N N . LEU A 1 168 ? 3.409 -1.804 13.346 1.00 98.81 168 LEU A N 1
ATOM 1291 C CA . LEU A 1 168 ? 2.465 -0.727 13.080 1.00 98.81 168 LEU A CA 1
ATOM 1292 C C . LEU A 1 168 ? 1.316 -0.778 14.085 1.00 98.81 168 LEU A C 1
ATOM 1294 O O . LEU A 1 168 ? 0.658 -1.812 14.247 1.00 98.81 168 LEU A O 1
ATOM 1298 N N . SER A 1 169 ? 1.038 0.361 14.711 1.00 98.69 169 SER A N 1
ATOM 1299 C CA . SER A 1 169 ? -0.137 0.558 15.555 1.00 98.69 169 SER A CA 1
ATOM 1300 C C . SER A 1 169 ? -0.940 1.791 15.149 1.00 98.69 169 SER A C 1
ATOM 1302 O O . SER A 1 169 ? -0.405 2.739 14.571 1.00 98.69 169 SER A O 1
ATOM 1304 N N . ALA A 1 170 ? -2.236 1.766 15.457 1.00 98.50 170 ALA A N 1
ATOM 1305 C CA . ALA A 1 170 ? -3.162 2.876 15.273 1.00 98.50 170 ALA A CA 1
ATOM 1306 C C . ALA A 1 170 ? -4.128 2.943 16.461 1.00 98.50 170 ALA A C 1
ATOM 1308 O O . ALA A 1 170 ? -4.737 1.935 16.816 1.00 98.50 170 ALA A O 1
ATOM 1309 N N . GLY A 1 171 ? -4.246 4.110 17.098 1.00 97.06 171 GLY A N 1
ATOM 1310 C CA . GLY A 1 171 ? -5.132 4.298 18.256 1.00 97.06 171 GLY A CA 1
ATOM 1311 C C . GLY A 1 171 ? -4.807 3.359 19.425 1.00 97.06 171 GLY A C 1
ATOM 1312 O O . GLY A 1 171 ? -5.700 2.879 20.110 1.00 97.06 171 GLY A O 1
ATOM 1313 N N . GLY A 1 172 ? -3.526 3.023 19.609 1.00 95.38 172 GLY A N 1
ATOM 1314 C CA . GLY A 1 172 ? -3.068 2.071 20.629 1.00 95.38 172 GLY A CA 1
ATOM 1315 C C . GLY A 1 172 ? -3.220 0.591 20.253 1.00 95.38 172 GLY A C 1
ATOM 1316 O O . GLY A 1 172 ? -2.610 -0.262 20.895 1.00 95.38 172 GLY A O 1
ATOM 1317 N N . ARG A 1 173 ? -3.948 0.255 19.180 1.00 97.38 173 ARG A N 1
ATOM 1318 C CA . ARG A 1 173 ? -4.107 -1.129 18.707 1.00 97.38 173 ARG A CA 1
ATOM 1319 C C . ARG A 1 173 ? -2.971 -1.506 17.761 1.00 97.38 173 ARG A C 1
ATOM 1321 O O . ARG A 1 173 ? -2.623 -0.739 16.866 1.00 97.38 173 ARG A O 1
ATOM 1328 N N . THR A 1 174 ? -2.387 -2.690 17.940 1.00 98.38 174 THR A N 1
ATOM 1329 C CA . THR A 1 174 ? -1.421 -3.237 16.971 1.00 98.38 174 THR A CA 1
ATOM 1330 C C . THR A 1 174 ? -2.174 -3.727 15.740 1.00 98.38 174 THR A C 1
ATOM 1332 O O . THR A 1 174 ? -3.056 -4.570 15.869 1.00 98.38 174 THR A O 1
ATOM 1335 N N . LEU A 1 175 ? -1.816 -3.210 14.563 1.00 98.50 175 LEU A N 1
ATOM 1336 C CA . LEU A 1 175 ? -2.378 -3.645 13.281 1.00 98.50 175 LEU A CA 1
ATOM 1337 C C . LEU A 1 175 ? -1.515 -4.729 12.631 1.00 98.50 175 LEU A C 1
ATOM 1339 O O . LEU A 1 175 ? -2.028 -5.683 12.056 1.00 98.50 175 LEU A O 1
ATOM 1343 N N . GLN A 1 176 ? -0.193 -4.588 12.740 1.00 98.44 176 GLN A N 1
ATOM 1344 C CA . GLN A 1 176 ? 0.759 -5.571 12.239 1.00 98.44 176 GLN A CA 1
ATOM 1345 C C . GLN A 1 176 ? 2.030 -5.560 13.077 1.00 98.44 176 GLN A C 1
ATOM 1347 O O . GLN A 1 176 ? 2.535 -4.497 13.434 1.00 98.44 176 GLN A O 1
ATOM 1352 N N . ARG A 1 177 ? 2.552 -6.749 13.369 1.00 97.88 177 ARG A N 1
ATOM 1353 C CA . ARG A 1 177 ? 3.849 -6.964 14.006 1.00 97.88 177 ARG A CA 1
ATOM 1354 C C . ARG A 1 177 ? 4.514 -8.140 13.307 1.00 97.88 177 ARG A C 1
ATOM 1356 O O . ARG A 1 177 ? 4.057 -9.270 13.450 1.00 97.88 177 ARG A O 1
ATOM 1363 N N . ASP A 1 178 ? 5.569 -7.865 12.560 1.00 96.62 178 ASP A N 1
ATOM 1364 C CA . ASP A 1 178 ? 6.318 -8.910 11.876 1.00 96.62 178 ASP A CA 1
ATOM 1365 C C . ASP A 1 178 ? 7.220 -9.642 12.880 1.00 96.62 178 ASP A C 1
ATOM 1367 O O . ASP A 1 178 ? 8.106 -9.044 13.490 1.00 96.62 178 ASP A O 1
ATOM 1371 N N . ALA A 1 179 ? 6.987 -10.945 13.043 1.00 93.06 179 ALA A N 1
ATOM 1372 C CA . ALA A 1 179 ? 7.942 -11.872 13.660 1.00 93.06 179 ALA A CA 1
ATOM 1373 C C . ALA A 1 179 ? 8.775 -12.608 12.595 1.00 93.06 179 ALA A C 1
ATOM 1375 O O . ALA A 1 179 ? 9.921 -12.974 12.834 1.00 93.06 179 ALA A O 1
ATOM 1376 N N . GLN A 1 180 ? 8.190 -12.793 11.410 1.00 91.12 180 GLN A N 1
ATOM 1377 C CA . GLN A 1 180 ? 8.797 -13.346 10.204 1.00 91.12 180 GLN A CA 1
ATOM 1378 C C . GLN A 1 180 ? 8.245 -12.587 8.996 1.00 91.12 180 GLN A C 1
ATOM 1380 O O . GLN A 1 180 ? 7.116 -12.088 9.037 1.00 91.12 180 GLN A O 1
ATOM 1385 N N . LEU A 1 181 ? 9.031 -12.497 7.922 1.00 92.56 181 LEU A N 1
ATOM 1386 C CA . LEU A 1 181 ? 8.616 -11.808 6.703 1.00 92.56 181 LEU A CA 1
ATOM 1387 C C . LEU A 1 181 ? 8.051 -12.796 5.680 1.00 92.56 181 LEU A C 1
ATOM 1389 O O . LEU A 1 181 ? 8.629 -13.865 5.479 1.00 92.56 181 LEU A O 1
ATOM 1393 N N . PRO A 1 182 ? 6.944 -12.451 4.999 1.00 91.31 182 PRO A N 1
ATOM 1394 C CA . PRO A 1 182 ? 6.481 -13.229 3.860 1.00 91.31 182 PRO A CA 1
ATOM 1395 C C . PRO A 1 182 ? 7.494 -13.135 2.715 1.00 91.31 182 PRO A C 1
ATOM 1397 O O . PRO A 1 182 ? 8.213 -12.142 2.604 1.00 91.31 182 PRO A O 1
ATOM 1400 N N . ARG A 1 183 ? 7.476 -14.122 1.809 1.00 89.75 183 ARG A N 1
ATOM 1401 C CA . ARG A 1 183 ? 8.414 -14.222 0.677 1.00 89.75 183 ARG A CA 1
ATOM 1402 C C . ARG A 1 183 ? 8.601 -12.908 -0.086 1.00 89.75 183 ARG A C 1
ATOM 1404 O O . ARG A 1 183 ? 9.725 -12.545 -0.364 1.00 89.75 183 ARG A O 1
ATOM 1411 N N . TRP A 1 184 ? 7.531 -12.172 -0.380 1.00 89.75 184 TRP A N 1
ATOM 1412 C CA . TRP A 1 184 ? 7.619 -10.939 -1.175 1.00 89.75 184 TRP A CA 1
ATOM 1413 C C . TRP A 1 184 ? 8.310 -9.758 -0.458 1.00 89.75 184 TRP A C 1
ATOM 1415 O O . TRP A 1 184 ? 8.653 -8.777 -1.103 1.00 89.75 184 TRP A O 1
ATOM 1425 N N . ARG A 1 185 ? 8.505 -9.832 0.869 1.00 93.12 185 ARG A N 1
ATOM 1426 C CA . ARG A 1 185 ? 9.249 -8.844 1.676 1.00 93.12 185 ARG A CA 1
ATOM 1427 C C . ARG A 1 185 ? 10.461 -9.448 2.368 1.00 93.12 185 ARG A C 1
ATOM 1429 O O . ARG A 1 185 ? 10.978 -8.831 3.291 1.00 93.12 185 ARG A O 1
ATOM 1436 N N . ASN A 1 186 ? 10.905 -10.646 1.997 1.00 91.50 186 ASN A N 1
ATOM 1437 C CA . ASN A 1 186 ? 12.035 -11.290 2.671 1.00 91.50 186 ASN A CA 1
ATOM 1438 C C . ASN A 1 186 ? 13.322 -10.443 2.607 1.00 91.50 186 ASN A C 1
ATOM 1440 O O . ASN A 1 186 ? 14.128 -10.546 3.519 1.00 91.50 186 ASN A O 1
ATOM 1444 N N . CYS A 1 187 ? 13.473 -9.569 1.609 1.00 92.75 187 CYS A N 1
ATOM 1445 C CA . CYS A 1 187 ? 14.580 -8.615 1.488 1.00 92.75 187 CYS A CA 1
ATOM 1446 C C . CYS A 1 187 ? 14.234 -7.176 1.906 1.00 92.75 187 CYS A C 1
ATOM 1448 O O . CYS A 1 187 ? 15.006 -6.257 1.645 1.00 92.75 187 CYS A O 1
ATOM 1450 N N . ALA A 1 188 ? 13.077 -6.941 2.534 1.00 95.25 188 ALA A N 1
ATOM 1451 C CA . ALA A 1 188 ? 12.688 -5.591 2.927 1.00 95.25 188 ALA A CA 1
ATOM 1452 C C . ALA A 1 188 ? 13.669 -5.031 3.959 1.00 95.25 188 ALA A C 1
ATOM 1454 O O . ALA A 1 188 ? 13.863 -5.630 5.015 1.00 95.25 188 ALA A O 1
ATOM 1455 N N . PHE A 1 189 ? 14.249 -3.865 3.690 1.00 94.50 189 PHE A N 1
ATOM 1456 C CA . PHE A 1 189 ? 15.222 -3.231 4.586 1.00 94.50 189 PHE A CA 1
ATOM 1457 C C . PHE A 1 189 ? 14.699 -1.942 5.233 1.00 94.50 189 PHE A C 1
ATOM 1459 O O . PHE A 1 189 ? 15.368 -1.329 6.061 1.00 94.50 189 PHE A O 1
ATOM 1466 N N . GLY A 1 190 ? 13.459 -1.546 4.935 1.00 95.56 190 GLY A N 1
ATOM 1467 C CA . GLY A 1 190 ? 12.835 -0.397 5.576 1.00 95.56 190 GLY A CA 1
ATOM 1468 C C . GLY A 1 190 ? 11.394 -0.146 5.154 1.00 95.56 190 GLY A C 1
ATOM 1469 O O . GLY A 1 190 ? 10.868 -0.775 4.236 1.00 95.56 190 GLY A O 1
ATOM 1470 N N . TYR A 1 191 ? 10.743 0.785 5.856 1.00 97.06 191 TYR A N 1
ATOM 1471 C CA . TYR A 1 191 ? 9.334 1.112 5.642 1.00 97.06 191 TYR A CA 1
ATOM 1472 C C . TYR A 1 191 ? 9.061 2.601 5.843 1.00 97.06 191 TYR A C 1
ATOM 1474 O O . TYR A 1 191 ? 9.642 3.250 6.714 1.00 97.06 191 TYR A O 1
ATOM 1482 N N . ARG A 1 192 ? 8.096 3.140 5.099 1.00 96.69 192 ARG A N 1
ATOM 1483 C CA . ARG A 1 192 ? 7.646 4.531 5.229 1.00 96.69 192 ARG A CA 1
ATOM 1484 C C . ARG A 1 192 ? 6.132 4.647 5.194 1.00 96.69 192 ARG A C 1
ATOM 1486 O O . ARG A 1 192 ? 5.492 3.948 4.420 1.00 96.69 192 ARG A O 1
ATOM 1493 N N . LEU A 1 193 ? 5.567 5.547 6.000 1.00 97.62 193 LEU A N 1
ATOM 1494 C CA . LEU A 1 193 ? 4.159 5.929 5.895 1.00 97.62 193 LEU A CA 1
ATOM 1495 C C . LEU A 1 193 ? 3.954 6.774 4.631 1.00 97.62 193 LEU A C 1
ATOM 1497 O O . LEU A 1 193 ? 4.643 7.773 4.437 1.00 97.62 193 LEU A O 1
ATOM 1501 N N . GLU A 1 194 ? 2.984 6.406 3.797 1.00 97.69 194 GLU A N 1
ATOM 1502 C CA . GLU A 1 194 ? 2.556 7.235 2.665 1.00 97.69 194 GLU A CA 1
ATOM 1503 C C . GLU A 1 194 ? 1.205 7.887 2.925 1.00 97.69 194 GLU A C 1
ATOM 1505 O O . GLU A 1 194 ? 1.057 9.087 2.725 1.00 97.69 194 GLU A O 1
ATOM 1510 N N . GLU A 1 195 ? 0.196 7.127 3.346 1.00 98.50 195 GLU A N 1
ATOM 1511 C CA . GLU A 1 195 ? -1.160 7.654 3.502 1.00 98.50 195 GLU A CA 1
ATOM 1512 C C . GLU A 1 195 ? -1.892 6.934 4.633 1.00 98.50 195 GLU A C 1
ATOM 1514 O O . GLU A 1 195 ? -1.781 5.720 4.788 1.00 98.50 195 GLU A O 1
ATOM 1519 N N . VAL A 1 196 ? -2.673 7.678 5.417 1.00 98.69 196 VAL A N 1
ATOM 1520 C CA . VAL A 1 196 ? -3.576 7.111 6.426 1.00 98.69 196 VAL A CA 1
ATOM 1521 C C . VAL A 1 196 ? -4.994 7.551 6.106 1.00 98.69 196 VAL A C 1
ATOM 1523 O O . VAL A 1 196 ? -5.288 8.750 6.033 1.00 98.69 196 VAL A O 1
ATOM 1526 N N . ARG A 1 197 ? -5.889 6.574 5.957 1.00 98.62 197 ARG A N 1
ATOM 1527 C CA . ARG A 1 197 ? -7.325 6.792 5.776 1.00 98.62 197 ARG A CA 1
ATOM 1528 C C . ARG A 1 197 ? -8.125 6.141 6.880 1.00 98.62 197 ARG A C 1
ATOM 1530 O O . ARG A 1 197 ? -7.829 5.024 7.289 1.00 98.62 197 ARG A O 1
ATOM 1537 N N . VAL A 1 198 ? -9.173 6.830 7.308 1.00 98.44 198 VAL A N 1
ATOM 1538 C CA . VAL A 1 198 ? -10.057 6.397 8.387 1.00 98.44 198 VAL A CA 1
ATOM 1539 C C . VAL A 1 198 ? -11.498 6.358 7.897 1.00 98.44 198 VAL A C 1
ATOM 1541 O O . VAL A 1 198 ? -11.970 7.293 7.251 1.00 98.44 198 VAL A O 1
ATOM 1544 N N . TYR A 1 199 ? -12.218 5.290 8.226 1.00 97.81 199 TYR A N 1
ATOM 1545 C CA . TYR A 1 199 ? -13.640 5.148 7.932 1.00 97.81 199 TYR A CA 1
ATOM 1546 C C . TYR A 1 199 ? -14.354 4.513 9.128 1.00 97.81 199 TYR A C 1
ATOM 1548 O O . TYR A 1 199 ? -14.226 3.320 9.386 1.00 97.81 199 TYR A O 1
ATOM 1556 N N . GLY A 1 200 ? -15.072 5.329 9.904 1.00 95.31 200 GLY A N 1
ATOM 1557 C CA . GLY A 1 200 ? -15.598 4.895 11.200 1.00 95.31 200 GLY A CA 1
ATOM 1558 C C . GLY A 1 200 ? -14.462 4.538 12.166 1.00 95.31 200 GLY A C 1
ATOM 1559 O O . GLY A 1 200 ? -13.562 5.344 12.398 1.00 95.31 200 GLY A O 1
ATOM 1560 N N . ASP A 1 201 ? -14.498 3.327 12.707 1.00 96.31 201 ASP A N 1
ATOM 1561 C CA . ASP A 1 201 ? -13.460 2.720 13.554 1.00 96.31 201 ASP A CA 1
ATOM 1562 C C . ASP A 1 201 ? -12.390 1.952 12.748 1.00 96.31 201 ASP A C 1
ATOM 1564 O O . ASP A 1 201 ? -11.474 1.369 13.330 1.00 96.31 201 ASP A O 1
ATOM 1568 N N . ARG A 1 202 ? -12.476 1.953 11.411 1.00 98.31 202 ARG A N 1
ATOM 1569 C CA . ARG A 1 202 ? -11.510 1.309 10.512 1.00 98.31 202 ARG A CA 1
ATOM 1570 C C . ARG A 1 202 ? -10.421 2.255 10.049 1.00 98.31 202 ARG A C 1
ATOM 1572 O O . ARG A 1 202 ? -10.667 3.440 9.831 1.00 98.31 202 ARG A O 1
ATOM 1579 N N . VAL A 1 203 ? -9.232 1.705 9.840 1.00 98.69 203 VAL A N 1
ATOM 1580 C CA . VAL A 1 203 ? -8.078 2.410 9.285 1.00 98.69 203 VAL A CA 1
ATOM 1581 C C . VAL A 1 203 ? -7.446 1.594 8.159 1.00 98.69 203 VAL A C 1
ATOM 1583 O O . VAL A 1 203 ? -7.362 0.368 8.234 1.00 98.69 203 VAL A O 1
ATOM 1586 N N . ALA A 1 204 ? -6.997 2.290 7.119 1.00 98.81 204 ALA A N 1
ATOM 1587 C CA . ALA A 1 204 ? -6.109 1.769 6.091 1.00 98.81 204 ALA A CA 1
ATOM 1588 C C . ALA A 1 204 ? -4.852 2.641 6.050 1.00 98.81 204 ALA A C 1
ATOM 1590 O O . ALA A 1 204 ? -4.937 3.858 5.862 1.00 98.81 204 ALA A O 1
ATOM 1591 N N . VAL A 1 205 ? -3.697 2.018 6.258 1.00 98.81 205 VAL A N 1
ATOM 1592 C CA . VAL A 1 205 ? -2.387 2.664 6.280 1.00 98.81 205 VAL A CA 1
ATOM 1593 C C . VAL A 1 205 ? -1.592 2.166 5.083 1.00 98.81 205 VAL A C 1
ATOM 1595 O O . VAL A 1 205 ? -1.165 1.014 5.055 1.00 98.81 205 VAL A O 1
ATOM 1598 N N . LEU A 1 206 ? -1.413 3.029 4.087 1.00 98.69 206 LEU A N 1
ATOM 1599 C CA . LEU A 1 206 ? -0.526 2.775 2.959 1.00 98.69 206 LEU A CA 1
ATOM 1600 C C . LEU A 1 206 ? 0.916 3.049 3.378 1.00 98.69 206 LEU A C 1
ATOM 1602 O O . LEU A 1 206 ? 1.239 4.114 3.914 1.00 98.69 206 LEU A O 1
ATOM 1606 N N . LEU A 1 207 ? 1.763 2.066 3.112 1.00 98.12 207 LEU A N 1
ATOM 1607 C CA . LEU A 1 207 ? 3.187 2.050 3.377 1.00 98.12 207 LEU A CA 1
ATOM 1608 C C . LEU A 1 207 ? 3.961 1.922 2.069 1.00 98.12 207 LEU A C 1
ATOM 1610 O O . LEU A 1 207 ? 3.485 1.310 1.115 1.00 98.12 207 LEU A O 1
ATOM 1614 N N . ARG A 1 208 ? 5.197 2.411 2.076 1.00 97.19 208 ARG A N 1
ATOM 1615 C CA . ARG A 1 208 ? 6.236 2.024 1.122 1.00 97.19 208 ARG A CA 1
ATOM 1616 C C . ARG A 1 208 ? 7.161 1.028 1.780 1.00 97.19 208 ARG A C 1
ATOM 1618 O O . ARG A 1 208 ? 7.657 1.302 2.872 1.00 97.19 208 ARG A O 1
ATOM 1625 N N . VAL A 1 209 ? 7.372 -0.099 1.122 1.00 96.69 209 VAL A N 1
ATOM 1626 C CA . VAL A 1 209 ? 8.362 -1.104 1.499 1.00 96.69 209 VAL A CA 1
ATOM 1627 C C . VAL A 1 209 ? 9.611 -0.839 0.679 1.00 96.69 209 VAL A C 1
ATOM 1629 O O . VAL A 1 209 ? 9.519 -0.783 -0.543 1.00 96.69 209 VAL A O 1
ATOM 1632 N N . TYR A 1 210 ? 10.740 -0.658 1.355 1.00 95.12 210 TYR A N 1
ATOM 1633 C CA . TYR A 1 210 ? 12.038 -0.494 0.714 1.00 95.12 210 TYR A CA 1
ATOM 1634 C C . TYR A 1 210 ? 12.614 -1.877 0.422 1.00 95.12 210 TYR A C 1
ATOM 1636 O O . TYR A 1 210 ? 12.811 -2.666 1.352 1.00 95.12 210 TYR A O 1
ATOM 1644 N N . LEU A 1 211 ? 12.830 -2.161 -0.858 1.00 93.06 211 LEU A N 1
ATOM 1645 C CA . LEU A 1 211 ? 13.366 -3.414 -1.380 1.00 93.06 211 LEU A CA 1
ATOM 1646 C C . LEU A 1 211 ? 14.603 -3.125 -2.240 1.00 93.06 211 LEU A C 1
ATOM 1648 O O . LEU A 1 211 ? 14.726 -2.017 -2.767 1.00 93.06 211 LEU A O 1
ATOM 1652 N N . PRO A 1 212 ? 15.550 -4.070 -2.341 1.00 90.19 212 PRO A N 1
ATOM 1653 C CA . PRO A 1 212 ? 16.650 -3.943 -3.285 1.00 90.19 212 PRO A CA 1
ATOM 1654 C C . PRO A 1 212 ? 16.103 -3.818 -4.709 1.00 90.19 212 PRO A C 1
ATOM 1656 O O . PRO A 1 212 ? 15.187 -4.555 -5.061 1.00 90.19 212 PRO A O 1
ATOM 1659 N N . GLY A 1 213 ? 16.667 -2.907 -5.497 1.00 85.94 213 GLY A N 1
ATOM 1660 C CA . GLY A 1 213 ? 16.313 -2.681 -6.899 1.00 85.94 213 GLY A CA 1
ATOM 1661 C C . GLY A 1 213 ? 17.566 -2.380 -7.721 1.00 85.94 213 GLY A C 1
ATOM 1662 O O . GLY A 1 213 ? 18.638 -2.126 -7.162 1.00 85.94 213 GLY A O 1
ATOM 1663 N N . PHE A 1 214 ? 17.457 -2.487 -9.044 1.00 77.31 214 PHE A N 1
ATOM 1664 C CA . PHE A 1 214 ? 18.608 -2.468 -9.953 1.00 77.31 214 PHE A CA 1
ATOM 1665 C C . PHE A 1 214 ? 19.300 -1.095 -10.009 1.00 77.31 214 PHE A C 1
ATOM 1667 O O . PHE A 1 214 ? 20.512 -1.014 -9.816 1.00 77.31 214 PHE A O 1
ATOM 1674 N N . GLU A 1 215 ? 18.532 -0.019 -10.199 1.00 78.19 215 GLU A N 1
ATOM 1675 C CA . GLU A 1 215 ? 19.028 1.366 -10.302 1.00 78.19 215 GLU A CA 1
ATOM 1676 C C . GLU A 1 215 ? 18.726 2.207 -9.035 1.00 78.19 215 GLU A C 1
ATOM 1678 O O . GLU A 1 215 ? 18.868 3.435 -9.001 1.00 78.19 215 GLU A O 1
ATOM 1683 N N . GLY A 1 216 ? 18.368 1.532 -7.937 1.00 85.31 216 GLY A N 1
ATOM 1684 C CA . GLY A 1 216 ? 18.127 2.124 -6.625 1.00 85.31 216 GLY A CA 1
ATOM 1685 C C . GLY A 1 216 ? 17.146 1.308 -5.786 1.00 85.31 216 GLY A C 1
ATOM 1686 O O . GLY A 1 216 ? 16.680 0.250 -6.183 1.00 85.31 216 GLY A O 1
ATOM 1687 N N . ALA A 1 217 ? 16.809 1.811 -4.599 1.00 89.88 217 ALA A N 1
ATOM 1688 C CA . ALA A 1 217 ? 15.842 1.152 -3.726 1.00 89.88 217 ALA A CA 1
ATOM 1689 C C . ALA A 1 217 ? 14.412 1.220 -4.290 1.00 89.88 217 ALA A C 1
ATOM 1691 O O . ALA A 1 217 ? 13.804 2.304 -4.353 1.00 89.88 217 ALA A O 1
ATOM 1692 N N . ASP A 1 218 ? 13.845 0.057 -4.601 1.00 92.31 218 ASP A N 1
ATOM 1693 C CA . ASP A 1 218 ? 12.431 -0.090 -4.921 1.00 92.31 218 ASP A CA 1
ATOM 1694 C C . ASP A 1 218 ? 11.580 0.285 -3.712 1.00 92.31 218 ASP A C 1
ATOM 1696 O O . ASP A 1 218 ? 11.909 0.013 -2.555 1.00 92.31 218 ASP A O 1
ATOM 1700 N N . ARG A 1 219 ? 10.450 0.935 -3.976 1.00 94.00 219 ARG A N 1
ATOM 1701 C CA . ARG A 1 219 ? 9.540 1.484 -2.967 1.00 94.00 219 ARG A CA 1
ATOM 1702 C C . ARG A 1 219 ? 8.123 1.055 -3.303 1.00 94.00 219 ARG A C 1
ATOM 1704 O O . ARG A 1 219 ? 7.264 1.849 -3.712 1.00 94.00 219 ARG A O 1
ATOM 1711 N N . LEU A 1 220 ? 7.873 -0.233 -3.101 1.00 95.25 220 LEU A N 1
ATOM 1712 C CA . LEU A 1 220 ? 6.612 -0.866 -3.463 1.00 95.25 220 LEU A CA 1
ATOM 1713 C C . LEU A 1 220 ? 5.517 -0.575 -2.425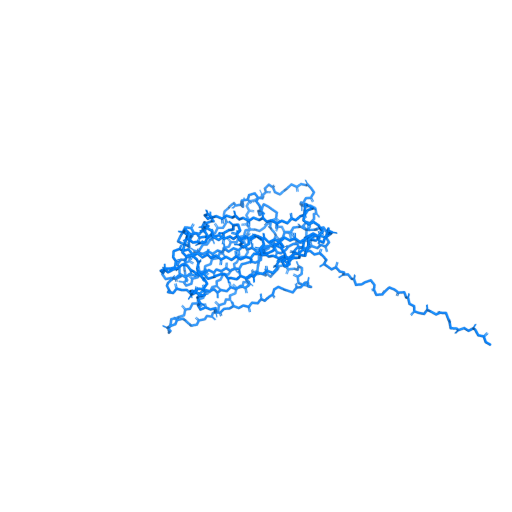 1.00 95.25 220 LEU A C 1
ATOM 1715 O O . LEU A 1 220 ? 5.786 -0.548 -1.218 1.00 95.25 220 LEU A O 1
ATOM 1719 N N . PRO A 1 221 ? 4.271 -0.331 -2.862 1.00 97.00 221 PRO A N 1
ATOM 1720 C CA . PRO A 1 221 ? 3.183 -0.025 -1.954 1.00 97.00 221 PRO A CA 1
ATOM 1721 C C . PRO A 1 221 ? 2.661 -1.277 -1.242 1.00 97.00 221 PRO A C 1
ATOM 1723 O O . PRO A 1 221 ? 2.415 -2.321 -1.842 1.00 97.00 221 PRO A O 1
ATOM 1726 N N . MET A 1 222 ? 2.398 -1.132 0.050 1.00 97.50 222 MET A N 1
ATOM 1727 C CA . MET A 1 222 ? 1.713 -2.112 0.888 1.00 97.50 222 MET A CA 1
ATOM 1728 C C . MET A 1 222 ? 0.600 -1.410 1.647 1.00 97.50 222 MET A C 1
ATOM 1730 O O . MET A 1 222 ? 0.741 -0.242 1.994 1.00 97.50 222 MET A O 1
ATOM 1734 N N . VAL A 1 223 ? -0.488 -2.105 1.964 1.00 98.56 223 VAL A N 1
ATOM 1735 C CA . VAL A 1 223 ? -1.472 -1.578 2.911 1.00 98.56 223 VAL A CA 1
ATOM 1736 C C . VAL A 1 223 ? -1.526 -2.460 4.146 1.00 98.56 223 VAL A C 1
ATOM 1738 O O . VAL A 1 223 ? -1.503 -3.684 4.043 1.00 98.56 223 VAL A O 1
ATOM 1741 N N . VAL A 1 224 ? -1.605 -1.817 5.305 1.00 98.75 224 VAL A N 1
ATOM 1742 C CA . VAL A 1 224 ? -1.944 -2.448 6.577 1.00 98.75 224 VAL A CA 1
ATOM 1743 C C . VAL A 1 224 ? -3.275 -1.881 7.029 1.00 98.75 224 VAL A C 1
ATOM 1745 O O . VAL A 1 224 ? -3.463 -0.663 7.071 1.00 98.75 224 VAL A O 1
ATOM 1748 N N . THR A 1 225 ? -4.214 -2.753 7.353 1.00 98.88 225 THR A N 1
ATOM 1749 C CA . THR A 1 225 ? -5.573 -2.366 7.717 1.00 98.88 225 THR A CA 1
ATOM 1750 C C . THR A 1 225 ? -5.963 -2.923 9.075 1.00 98.88 225 THR A C 1
ATOM 1752 O O . THR A 1 225 ? -5.335 -3.837 9.601 1.00 98.88 225 THR A O 1
ATOM 1755 N N . GLY A 1 226 ? -7.018 -2.364 9.655 1.00 98.50 226 GLY A N 1
ATOM 1756 C CA . GLY A 1 226 ? -7.622 -2.913 10.858 1.00 98.50 226 GLY A CA 1
ATOM 1757 C C . GLY A 1 226 ? -8.545 -1.923 11.529 1.00 98.50 226 GLY A C 1
ATOM 1758 O O . GLY A 1 226 ? -9.008 -0.950 10.925 1.00 98.50 226 GLY A O 1
ATOM 1759 N N . ARG A 1 227 ? -8.798 -2.178 12.807 1.00 97.81 227 ARG A N 1
ATOM 1760 C CA . ARG A 1 227 ? -9.520 -1.256 13.673 1.00 97.81 227 ARG A CA 1
ATOM 1761 C C . ARG A 1 227 ? -8.542 -0.421 14.475 1.00 97.81 227 ARG A C 1
ATOM 1763 O O . ARG A 1 227 ? -7.570 -0.947 15.008 1.00 97.81 227 ARG A O 1
ATOM 1770 N N . TRP A 1 228 ? -8.823 0.870 14.576 1.00 95.38 228 TRP A N 1
ATOM 1771 C CA . TRP A 1 228 ? -8.048 1.790 15.411 1.00 95.38 228 TRP A CA 1
ATOM 1772 C C . TRP A 1 228 ? -8.761 2.124 16.728 1.00 95.38 228 TRP A C 1
ATOM 1774 O O . TRP A 1 228 ? -8.178 2.774 17.589 1.00 95.38 228 TRP A O 1
ATOM 1784 N N . ARG A 1 229 ? -10.008 1.661 16.877 1.00 86.81 229 ARG A N 1
ATOM 1785 C CA . ARG A 1 229 ? -10.799 1.654 18.112 1.00 86.81 229 ARG A CA 1
ATOM 1786 C C . ARG A 1 229 ? -11.340 0.259 18.337 1.00 86.81 229 ARG A C 1
ATOM 1788 O O . ARG A 1 229 ? -11.641 -0.413 17.328 1.00 86.81 229 ARG A O 1
#

Foldseek 3Di:
DDDDPDPDDDPPPLQLQAAAWDKDWLAAAVVRQKTKIKTWAAHGPLRKTKIKIWMARFAVQGTPDIDMDIDPVRRVPDNVRRHVVRCVVCVVVCVVRRRDSPHRFDWQDADGDDSPPQDADAKDWGWGADPNDIKIKIKHWADEPQFPPDPPQQVLPPPPFDQTDIFIAILPHTQDDDNYDDPVRSQFGHKDWGIWGDDPQKIKTKMFTFGRGDSGTHTDIDIGIHGND

Solvent-accessible surface area (backbone atoms only — not comparable to full-atom values): 12537 Å² total; per-residue (Å²): 140,89,90,82,82,79,94,78,80,78,85,72,70,82,68,55,41,30,36,63,54,47,74,46,79,38,19,23,13,86,93,38,54,26,36,33,36,36,39,31,44,49,42,48,96,74,63,20,20,31,21,33,41,41,33,27,34,19,79,74,54,37,78,76,46,75,52,73,44,46,38,78,95,30,53,93,48,54,50,67,57,41,40,53,49,41,50,62,70,43,42,66,58,33,53,76,58,47,46,74,53,84,38,59,45,52,72,73,44,78,45,82,86,54,79,87,61,63,71,61,59,67,73,46,78,47,74,42,74,58,93,89,37,78,36,44,37,38,43,36,69,31,80,42,70,89,49,87,43,45,85,68,55,56,75,47,46,58,90,95,61,56,58,33,32,42,37,33,32,27,45,88,33,77,60,46,68,46,73,70,65,58,81,95,44,21,54,18,48,29,45,42,79,30,34,33,30,35,43,92,53,30,36,42,36,34,30,31,38,30,29,53,36,95,51,33,51,15,36,46,82,45,76,51,24,19,55,34,105

pLDDT: mean 91.05, std 13.05, range [44.44, 98.88]

InterPro domains:
  IPR018725 Protein of unknown function DUF2259, secreted [PF10016] (36-227)

Mean predicted aligned error: 5.99 Å

Nearest PDB structures (foldseek):
  5jrl-assembly1_A  TM=2.514E-01  e=5.493E-02  Sphingopyxis alaskensis RB2256
  5jrl-assembly2_D-2  TM=2.379E-01  e=6.832E-02  Sphingopyxis alaskensis RB2256
  5jrl-assembly3_B-3  TM=2.399E-01  e=1.314E-01  Sphingopyxis alaskensis RB2256
  5jrl-assembly1_C  TM=2.397E-01  e=1.314E-01  Sphingopyxis alaskensis RB2256
  7d7f-assembly1_D  TM=4.879E-01  e=8.288E+00  Mus musculus

Radius of gyration: 19.75 Å; Cα contacts (8 Å, |Δi|>4): 524; chains: 1; bounding box: 59×48×56 Å